Protein 3TOD (pdb70)

Organism: Bos taurus (NCBI:txid9913)

Foldseek 3Di:
DDAAEEEFADDLLVVQQCLLCVVLVNSYHYDYDNALVVRLVCQLVVVHFKFWFALLSLLVSLVSAKFFFWFFAFDDPDDDPDDSQADAHDFFFKFKKFFVVVPPDALVPQFQFEEAFQADRHDQRHLLSLLVVCVVVVHLPSQRGYNAYQHAPDDCVGRNQPLWQFAPVSPPRRHQDVRTCLHHQLSSVLCRLVVSGGIYTHTLVNLVCQEPCNACDPSRRHHHQQRMWTHAPVGDIHRSVCSVRRGRDGFQGTGMIGHPVCSVVVNVSQVVSCCCADQPHVCPPPRHHPLDDSQSQRSHHVSGRGTYGDPPSDRSCVRGDVVSSVSNVSSVVSD/DDDDPD

Structure (mmCIF, N/CA/C/O backbone):
data_3TOD
#
_entry.id   3TOD
#
_cell.length_a   62.415
_cell.length_b   49.977
_cell.length_c   65.289
_cell.angle_alpha   90.00
_cell.angle_beta   107.14
_cell.angle_gamma   90.00
#
_symmetry.space_group_name_H-M   'P 1 21 1'
#
loop_
_entity.id
_entity.type
_entity.pdbx_description
1 polymer Lactotransferrin
2 polymer 'peptide, LEACAF from Lactotransferrin'
3 branched 2-acetamido-2-deoxy-beta-D-glucopyranose-(1-4)-2-acetamido-2-deoxy-beta-D-glucopyranose
4 non-polymer 'FE (III) ION'
5 non-polymer 'ZINC ION'
6 non-polymer 'CARBONATE ION'
7 non-polymer 'SULFATE ION'
8 non-polymer GLYCEROL
9 non-polymer ETHANOL
10 non-polymer '1-butyl-1H-pyrazole-5-carboxylic acid'
11 water water
#
loop_
_atom_site.group_PDB
_atom_site.id
_atom_site.type_symbol
_atom_site.label_atom_id
_atom_site.label_alt_id
_atom_site.label_comp_id
_atom_site.label_asym_id
_atom_site.label_entity_id
_atom_site.label_seq_id
_atom_site.pdbx_PDB_ins_code
_atom_site.Cartn_x
_atom_site.Cartn_y
_atom_site.Cartn_z
_atom_site.occupancy
_atom_site.B_iso_or_equiv
_atom_site.auth_seq_id
_atom_site.auth_comp_id
_atom_site.auth_asym_id
_atom_site.auth_atom_id
_atom_site.pdbx_PDB_model_num
ATOM 1 N N . TYR A 1 1 ? 43.466 13.877 28.690 1.00 32.62 342 TYR A N 1
ATOM 2 C CA . TYR A 1 1 ? 42.035 13.777 28.311 1.00 30.61 342 TYR A CA 1
ATOM 3 C C . TYR A 1 1 ? 41.594 12.404 28.694 1.00 28.17 342 TYR A C 1
ATOM 4 O O . TYR A 1 1 ? 42.399 11.603 28.979 1.00 28.79 342 TYR A O 1
ATOM 13 N N . THR A 1 2 ? 40.298 12.141 28.666 1.00 24.42 343 THR A N 1
ATOM 14 C CA . THR A 1 2 ? 39.825 10.829 29.038 1.00 22.55 343 THR A CA 1
ATOM 15 C C . THR A 1 2 ? 39.345 9.971 27.805 1.00 20.33 343 THR A C 1
ATOM 16 O O . THR A 1 2 ? 38.877 10.435 26.771 1.00 22.79 343 THR A O 1
ATOM 20 N N . ARG A 1 3 ? 39.452 8.696 28.061 1.00 19.11 344 ARG A N 1
ATOM 21 C CA . ARG A 1 3 ? 38.955 7.710 27.110 1.00 17.16 344 ARG A CA 1
ATOM 22 C C . ARG A 1 3 ? 37.413 7.758 27.113 1.00 16.53 344 ARG A C 1
ATOM 23 O O . ARG A 1 3 ? 36.765 7.983 28.191 1.00 16.93 344 ARG A O 1
ATOM 31 N N . VAL A 1 4 ? 36.757 7.419 25.983 1.00 15.43 345 VAL A N 1
ATOM 32 C CA . VAL A 1 4 ? 35.264 7.222 25.919 1.00 15.06 345 VAL A CA 1
ATOM 33 C C . VAL A 1 4 ? 34.937 5.761 25.900 1.00 14.09 345 VAL A C 1
ATOM 34 O O . VAL A 1 4 ? 35.503 4.973 25.143 1.00 14.84 345 VAL A O 1
ATOM 38 N N . VAL A 1 5 ? 34.081 5.341 26.850 1.00 13.05 346 VAL A N 1
ATOM 39 C CA . VAL A 1 5 ? 33.733 3.937 27.037 1.00 11.70 346 VAL A CA 1
ATOM 40 C C . VAL A 1 5 ? 32.382 3.714 26.338 1.00 12.76 346 VAL A C 1
ATOM 41 O O . VAL A 1 5 ? 31.322 4.147 26.742 1.00 13.43 346 VAL A O 1
ATOM 45 N N . TRP A 1 6 ? 32.428 3.051 25.190 1.00 10.82 347 TRP A N 1
ATOM 46 C CA . TRP A 1 6 ? 31.209 2.684 24.462 1.00 10.40 347 TRP A CA 1
ATOM 47 C C . TRP A 1 6 ? 30.538 1.430 25.033 1.00 10.78 347 TRP A C 1
ATOM 48 O O . TRP A 1 6 ? 31.184 0.623 25.555 1.00 14.47 347 TRP A O 1
ATOM 59 N N . CYS A 1 7 ? 29.231 1.311 24.854 1.00 9.55 348 CYS A N 1
ATOM 60 C CA . CYS A 1 7 ? 28.546 0.110 25.252 1.00 10.06 348 CYS A CA 1
ATOM 61 C C . CYS A 1 7 ? 27.987 -0.638 24.077 1.00 10.72 348 CYS A C 1
ATOM 62 O O . CYS A 1 7 ? 27.211 -0.140 23.375 1.00 11.10 348 CYS A O 1
ATOM 65 N N . ALA A 1 8 ? 28.476 -1.860 23.970 1.00 11.18 349 ALA A N 1
ATOM 66 C CA . ALA A 1 8 ? 28.113 -2.809 22.932 1.00 10.60 349 ALA A CA 1
ATOM 67 C C . ALA A 1 8 ? 27.022 -3.773 23.437 1.00 11.26 349 ALA A C 1
ATOM 68 O O . ALA A 1 8 ? 27.125 -4.284 24.515 1.00 12.88 349 ALA A O 1
ATOM 70 N N . VAL A 1 9 ? 26.009 -3.985 22.610 1.00 10.23 350 VAL A N 1
ATOM 71 C CA . VAL A 1 9 ? 24.914 -4.867 22.961 1.00 11.88 350 VAL A CA 1
ATOM 72 C C . VAL A 1 9 ? 25.160 -6.210 22.306 1.00 11.42 350 VAL A C 1
ATOM 73 O O . VAL A 1 9 ? 25.046 -6.327 21.133 1.00 12.24 350 VAL A O 1
ATOM 77 N N . GLY A 1 10 ? 25.515 -7.195 23.075 1.00 11.66 351 GLY A N 1
ATOM 78 C CA . GLY A 1 10 ? 25.827 -8.513 22.552 1.00 12.90 351 GLY A CA 1
ATOM 79 C C . GLY A 1 10 ? 27.222 -8.677 21.943 1.00 13.32 351 GLY A C 1
ATOM 80 O O . GLY A 1 10 ? 27.914 -7.733 21.717 1.00 13.41 351 GLY A O 1
ATOM 81 N N . PRO A 1 11 ? 27.593 -9.930 21.666 1.00 14.45 352 PRO A N 1
ATOM 82 C CA . PRO A 1 11 ? 28.968 -10.263 21.306 1.00 13.60 352 PRO A CA 1
ATOM 83 C C . PRO A 1 11 ? 29.439 -9.842 19.934 1.00 13.86 352 PRO A C 1
ATOM 84 O O . PRO A 1 11 ? 30.603 -9.671 19.790 1.00 16.32 352 PRO A O 1
ATOM 88 N N . GLU A 1 12 ? 28.511 -9.694 18.988 1.00 13.58 353 GLU A N 1
ATOM 89 C CA . GLU A 1 12 ? 28.875 -9.199 17.641 1.00 15.09 353 GLU A CA 1
ATOM 90 C C . GLU A 1 12 ? 29.217 -7.708 17.720 1.00 13.57 353 GLU A C 1
ATOM 91 O O . GLU A 1 12 ? 30.245 -7.287 17.201 1.00 15.43 353 GLU A O 1
ATOM 97 N N . GLU A 1 13 ? 28.363 -6.958 18.437 1.00 12.16 354 GLU A N 1
ATOM 98 C CA . GLU A 1 13 ? 28.722 -5.554 18.644 1.00 10.84 354 GLU A CA 1
ATOM 99 C C . GLU A 1 13 ? 30.023 -5.441 19.473 1.00 13.85 354 GLU A C 1
ATOM 100 O O . GLU A 1 13 ? 30.789 -4.532 19.232 1.00 12.97 354 GLU A O 1
ATOM 106 N N . GLN A 1 14 ? 30.207 -6.333 20.481 1.00 14.08 355 GLN A N 1
ATOM 107 C CA . GLN A 1 14 ? 31.467 -6.267 21.193 1.00 13.29 355 GLN A CA 1
ATOM 108 C C . GLN A 1 14 ? 32.720 -6.436 20.291 1.00 12.86 355 GLN A C 1
ATOM 109 O O . GLN A 1 14 ? 33.701 -5.698 20.462 1.00 14.29 355 GLN A O 1
ATOM 115 N N . LYS A 1 15 ? 32.640 -7.426 19.390 1.00 14.05 356 LYS A N 1
ATOM 116 C CA . LYS A 1 15 ? 33.784 -7.615 18.508 1.00 16.68 356 LYS A CA 1
ATOM 117 C C . LYS A 1 15 ? 34.075 -6.384 17.656 1.00 14.05 356 LYS A C 1
ATOM 118 O O . LYS A 1 15 ? 35.275 -5.955 17.527 1.00 15.00 356 LYS A O 1
ATOM 124 N N . LYS A 1 16 ? 32.988 -5.786 17.116 1.00 13.56 357 LYS A N 1
ATOM 125 C CA . LYS A 1 16 ? 33.213 -4.563 16.324 1.00 14.08 357 LYS A CA 1
ATOM 126 C C . LYS A 1 16 ? 33.796 -3.403 17.179 1.00 13.88 357 LYS A C 1
ATOM 127 O O . LYS A 1 16 ? 34.682 -2.662 16.736 1.00 12.43 357 LYS A O 1
ATOM 133 N N . CYS A 1 17 ? 33.302 -3.266 18.387 1.00 12.55 358 CYS A N 1
ATOM 134 C CA . CYS A 1 17 ? 33.795 -2.236 19.245 1.00 13.58 358 CYS A CA 1
ATOM 135 C C . CYS A 1 17 ? 35.291 -2.408 19.554 1.00 13.55 358 CYS A C 1
ATOM 136 O O . CYS A 1 17 ? 35.999 -1.503 19.603 1.00 14.75 358 CYS A O 1
ATOM 139 N N . GLN A 1 18 ? 35.671 -3.648 19.805 1.00 14.01 359 GLN A N 1
ATOM 140 C CA . GLN A 1 18 ? 37.034 -3.978 20.092 1.00 15.34 359 GLN A CA 1
ATOM 141 C C . GLN A 1 18 ? 37.946 -3.620 18.915 1.00 14.98 359 GLN A C 1
ATOM 142 O O . GLN A 1 18 ? 39.014 -3.132 19.124 1.00 16.52 359 GLN A O 1
ATOM 148 N N . GLN A 1 19 ? 37.474 -3.842 17.693 1.00 14.72 360 GLN A N 1
ATOM 149 C CA . GLN A 1 19 ? 38.260 -3.374 16.507 1.00 17.70 360 GLN A CA 1
ATOM 150 C C . GLN A 1 19 ? 38.363 -1.835 16.508 1.00 18.77 360 GLN A C 1
ATOM 151 O O . GLN A 1 19 ? 39.403 -1.290 16.244 1.00 17.64 360 GLN A O 1
ATOM 157 N N . TRP A 1 20 ? 37.221 -1.137 16.724 1.00 14.44 361 TRP A N 1
ATOM 158 C CA . TRP A 1 20 ? 37.266 0.276 16.809 1.00 12.59 361 TRP A CA 1
ATOM 159 C C . TRP A 1 20 ? 38.254 0.727 17.856 1.00 15.56 361 TRP A C 1
ATOM 160 O O . TRP A 1 20 ? 38.998 1.689 17.641 1.00 16.72 361 TRP A O 1
ATOM 171 N N . SER A 1 21 ? 38.193 0.122 19.041 1.00 15.43 362 SER A N 1
ATOM 172 C CA . SER A 1 21 ? 39.061 0.526 20.147 1.00 16.93 362 SER A CA 1
ATOM 173 C C . SER A 1 21 ? 40.554 0.458 19.753 1.00 17.52 362 SER A C 1
ATOM 174 O O . SER A 1 21 ? 41.314 1.372 20.015 1.00 19.07 362 SER A O 1
ATOM 177 N N . GLN A 1 22 ? 40.922 -0.637 19.123 1.00 18.39 363 GLN A N 1
ATOM 178 C CA . GLN A 1 22 ? 42.318 -0.828 18.678 1.00 19.52 363 GLN A CA 1
ATOM 179 C C . GLN A 1 22 ? 42.680 0.228 17.653 1.00 19.47 363 GLN A C 1
ATOM 180 O O . GLN A 1 22 ? 43.772 0.860 17.751 1.00 22.12 363 GLN A O 1
ATOM 186 N N . GLN A 1 23 ? 41.784 0.477 16.708 1.00 17.70 364 GLN A N 1
ATOM 187 C CA . GLN A 1 23 ? 42.127 1.452 15.691 1.00 20.33 364 GLN A CA 1
ATOM 188 C C . GLN A 1 23 ? 42.211 2.866 16.194 1.00 20.59 364 GLN A C 1
ATOM 189 O O . GLN A 1 23 ? 42.968 3.723 15.659 1.00 20.29 364 GLN A O 1
ATOM 195 N N . SER A 1 24 ? 41.465 3.145 17.276 1.00 17.63 365 SER A N 1
ATOM 196 C CA . SER A 1 24 ? 41.368 4.469 17.858 1.00 18.05 365 SER A CA 1
ATOM 197 C C . SER A 1 24 ? 42.517 4.765 18.867 1.00 17.15 365 SER A C 1
ATOM 198 O O . SER A 1 24 ? 42.522 5.879 19.419 1.00 19.45 365 SER A O 1
ATOM 201 N N . GLY A 1 25 ? 43.393 3.789 19.078 1.00 20.64 366 GLY A N 1
ATOM 202 C CA . GLY A 1 25 ? 44.576 3.928 19.984 1.00 21.51 366 GLY A CA 1
ATOM 203 C C . GLY A 1 25 ? 44.067 4.061 21.399 1.00 23.73 366 GLY A C 1
ATOM 204 O O . GLY A 1 25 ? 44.600 4.828 22.196 1.00 24.88 366 GLY A O 1
ATOM 205 N N . GLN A 1 26 ? 42.965 3.350 21.637 1.00 21.48 367 GLN A N 1
ATOM 206 C CA . GLN A 1 26 ? 42.269 3.303 22.964 1.00 22.22 367 GLN A CA 1
ATOM 207 C C . GLN A 1 26 ? 41.655 4.606 23.305 1.00 21.41 367 GLN A C 1
ATOM 208 O O . GLN A 1 26 ? 41.231 4.759 24.509 1.00 20.36 367 GLN A O 1
ATOM 214 N N . ASN A 1 27 ? 41.442 5.504 22.366 1.00 18.17 368 ASN A N 1
ATOM 215 C CA . ASN A 1 27 ? 40.627 6.667 22.638 1.00 18.34 368 ASN A CA 1
ATOM 216 C C . ASN A 1 27 ? 39.192 6.250 22.929 1.00 16.64 368 ASN A C 1
ATOM 217 O O . ASN A 1 27 ? 38.456 6.991 23.610 1.00 17.57 368 ASN A O 1
ATOM 222 N N . VAL A 1 28 ? 38.761 5.143 22.312 1.00 16.78 369 VAL A N 1
ATOM 223 C CA . VAL A 1 28 ? 37.443 4.555 22.661 1.00 16.04 369 VAL A CA 1
ATOM 224 C C . VAL A 1 28 ? 37.778 3.164 23.183 1.00 14.89 369 VAL A C 1
ATOM 225 O O . VAL A 1 28 ? 38.691 2.466 22.707 1.00 15.68 369 VAL A O 1
ATOM 229 N N . THR A 1 29 ? 37.115 2.800 24.273 1.00 13.32 370 THR A N 1
ATOM 230 C CA . THR A 1 29 ? 37.170 1.466 24.815 1.00 15.14 370 THR A CA 1
ATOM 231 C C . THR A 1 29 ? 35.722 0.920 24.991 1.00 13.54 370 THR A C 1
ATOM 232 O O . THR A 1 29 ? 34.782 1.584 24.617 1.00 13.58 370 THR A O 1
ATOM 236 N N . CYS A 1 30 ? 35.591 -0.352 25.353 1.00 15.35 371 CYS A N 1
ATOM 237 C CA . CYS A 1 30 ? 34.332 -1.073 25.224 1.00 16.12 371 CYS A CA 1
ATOM 238 C C . CYS A 1 30 ? 33.818 -1.690 26.530 1.00 16.70 371 CYS A C 1
ATOM 239 O O . CYS A 1 30 ? 34.577 -2.294 27.233 1.00 21.63 371 CYS A O 1
ATOM 242 N N . ALA A 1 31 ? 32.562 -1.471 26.824 1.00 11.80 372 ALA A N 1
ATOM 243 C CA . ALA A 1 31 ? 31.822 -2.258 27.795 1.00 11.72 372 ALA A CA 1
ATOM 244 C C . ALA A 1 31 ? 30.794 -3.049 27.005 1.00 11.00 372 ALA A C 1
ATOM 245 O O . ALA A 1 31 ? 30.455 -2.630 25.974 1.00 11.21 372 ALA A O 1
ATOM 247 N N . THR A 1 32 ? 30.311 -4.162 27.528 1.00 14.04 373 THR A N 1
ATOM 248 C CA . THR A 1 32 ? 29.335 -4.913 26.792 0.50 7.53 373 THR A CA 1
ATOM 249 C C . THR A 1 32 ? 28.256 -5.420 27.690 1.00 11.96 373 THR A C 1
ATOM 250 O O . THR A 1 32 ? 28.607 -5.742 28.894 1.00 14.72 373 THR A O 1
ATOM 254 N N . ALA A 1 33 ? 27.032 -5.485 27.252 1.00 11.09 374 ALA A N 1
ATOM 255 C CA . ALA A 1 33 ? 25.911 -6.006 28.084 1.00 11.23 374 ALA A CA 1
ATOM 256 C C . ALA A 1 33 ? 25.027 -6.854 27.099 1.00 13.67 374 ALA A C 1
ATOM 257 O O . ALA A 1 33 ? 25.167 -6.737 25.851 1.00 13.84 374 ALA A O 1
ATOM 259 N N . SER A 1 34 ? 24.073 -7.584 27.628 1.00 12.04 375 SER A N 1
ATOM 260 C CA . SER A 1 34 ? 23.343 -8.503 26.759 1.00 12.33 375 SER A CA 1
ATOM 261 C C . SER A 1 34 ? 22.196 -7.806 26.078 1.00 13.31 375 SER A C 1
ATOM 262 O O . SER A 1 34 ? 21.595 -8.344 25.101 1.00 14.87 375 SER A O 1
ATOM 265 N N . THR A 1 35 ? 21.697 -6.698 26.635 1.00 9.93 376 THR A N 1
ATOM 266 C CA . THR A 1 35 ? 20.567 -6.014 26.041 1.00 10.98 376 THR A CA 1
ATOM 267 C C . THR A 1 35 ? 20.789 -4.498 26.090 1.00 11.29 376 THR A C 1
ATOM 268 O O . THR A 1 35 ? 21.635 -4.005 26.815 1.00 10.64 376 THR A O 1
ATOM 272 N N . THR A 1 36 ? 19.993 -3.794 25.297 1.00 9.66 377 THR A N 1
ATOM 273 C CA . THR A 1 36 ? 20.059 -2.323 25.293 1.00 9.97 377 THR A CA 1
ATOM 274 C C . THR A 1 36 ? 19.758 -1.705 26.674 1.00 10.96 377 THR A C 1
ATOM 275 O O . THR A 1 36 ? 20.466 -0.877 27.145 1.00 11.37 377 THR A O 1
ATOM 279 N N . ASP A 1 37 ? 18.731 -2.219 27.310 1.00 9.68 378 ASP A N 1
ATOM 280 C CA . ASP A 1 37 ? 18.385 -1.720 28.616 1.00 9.06 378 ASP A CA 1
ATOM 281 C C . ASP A 1 37 ? 19.529 -1.930 29.590 1.00 10.00 378 ASP A C 1
ATOM 282 O O . ASP A 1 37 ? 19.780 -1.090 30.354 1.00 11.00 378 ASP A O 1
ATOM 287 N N . ASP A 1 38 ? 20.209 -3.065 29.527 1.00 9.62 379 ASP A N 1
ATOM 288 C CA . ASP A 1 38 ? 21.369 -3.254 30.388 1.00 10.57 379 ASP A CA 1
ATOM 289 C C . ASP A 1 38 ? 22.481 -2.271 30.065 1.00 9.89 379 ASP A C 1
ATOM 290 O O . ASP A 1 38 ? 23.225 -1.838 30.950 1.00 10.20 379 ASP A O 1
ATOM 295 N N . CYS A 1 39 ? 22.759 -1.949 28.795 1.00 10.11 380 CYS A N 1
ATOM 296 C CA . CYS A 1 39 ? 23.729 -0.936 28.487 1.00 11.51 380 CYS A CA 1
ATOM 297 C C . CYS A 1 39 ? 23.304 0.477 29.017 1.00 8.99 380 CYS A C 1
ATOM 298 O O . CYS A 1 39 ? 24.185 1.191 29.521 1.00 9.97 380 CYS A O 1
ATOM 301 N N . ILE A 1 40 ? 22.018 0.744 28.918 1.00 8.98 381 ILE A N 1
ATOM 302 C CA . ILE A 1 40 ? 21.493 2.016 29.507 1.00 9.79 381 ILE A CA 1
ATOM 303 C C . ILE A 1 40 ? 21.846 2.053 31.030 1.00 11.07 381 ILE A C 1
ATOM 304 O O . ILE A 1 40 ? 22.340 3.068 31.529 1.00 11.14 381 ILE A O 1
ATOM 309 N N . VAL A 1 41 ? 21.657 0.920 31.698 1.00 11.02 382 VAL A N 1
ATOM 310 C CA . VAL A 1 41 ? 21.981 0.859 33.150 1.00 10.38 382 VAL A CA 1
ATOM 311 C C . VAL A 1 41 ? 23.462 1.018 33.321 1.00 10.16 382 VAL A C 1
ATOM 312 O O . VAL A 1 41 ? 23.903 1.718 34.248 1.00 9.96 382 VAL A O 1
ATOM 316 N N . LEU A 1 42 ? 24.343 0.448 32.501 1.00 9.76 383 LEU A N 1
ATOM 317 C CA . LEU A 1 42 ? 25.801 0.682 32.671 1.00 8.97 383 LEU A CA 1
ATOM 318 C C . LEU A 1 42 ? 26.172 2.168 32.569 1.00 10.16 383 LEU A C 1
ATOM 319 O O . LEU A 1 42 ? 26.916 2.672 33.330 1.00 12.06 383 LEU A O 1
ATOM 324 N N . VAL A 1 43 ? 25.561 2.834 31.618 1.00 10.66 384 VAL A N 1
ATOM 325 C CA . VAL A 1 43 ? 25.765 4.278 31.466 1.00 12.56 384 VAL A CA 1
ATOM 326 C C . VAL A 1 43 ? 25.251 5.035 32.701 1.00 11.13 384 VAL A C 1
ATOM 327 O O . VAL A 1 43 ? 25.923 5.849 33.212 1.00 12.04 384 VAL A O 1
ATOM 331 N N . LEU A 1 44 ? 24.067 4.683 33.176 1.00 10.02 385 LEU A N 1
ATOM 332 C CA . LEU A 1 44 ? 23.512 5.378 34.382 1.00 10.80 385 LEU A CA 1
ATOM 333 C C . LEU A 1 44 ? 24.458 5.099 35.540 1.00 11.88 385 LEU A C 1
ATOM 334 O O . LEU A 1 44 ? 24.674 6.050 36.335 1.00 13.51 385 LEU A O 1
ATOM 339 N N . LYS A 1 45 ? 25.120 3.970 35.654 1.00 11.19 386 LYS A N 1
ATOM 340 C CA . LYS A 1 45 ? 26.038 3.733 36.740 1.00 12.50 386 LYS A CA 1
ATOM 341 C C . LYS A 1 45 ? 27.395 4.383 36.566 1.00 12.52 386 LYS A C 1
ATOM 342 O O . LYS A 1 45 ? 28.231 4.377 37.444 1.00 14.80 386 LYS A O 1
ATOM 348 N N . GLY A 1 46 ? 27.682 4.909 35.405 1.00 10.75 387 GLY A N 1
ATOM 349 C CA . GLY A 1 46 ? 28.997 5.419 35.083 1.00 12.80 387 GLY A CA 1
ATOM 350 C C . GLY A 1 46 ? 30.043 4.417 34.649 1.00 12.82 387 GLY A C 1
ATOM 351 O O . GLY A 1 46 ? 31.156 4.714 34.628 1.00 14.29 387 GLY A O 1
ATOM 352 N N . GLU A 1 47 ? 29.585 3.225 34.305 1.00 11.60 388 GLU A N 1
ATOM 353 C CA . GLU A 1 47 ? 30.430 2.131 33.906 1.00 12.27 388 GLU A CA 1
ATOM 354 C C . GLU A 1 47 ? 30.584 2.048 32.388 1.00 13.39 388 GLU A C 1
ATOM 355 O O . GLU A 1 47 ? 31.357 1.309 31.922 1.00 14.68 388 GLU A O 1
ATOM 361 N N . ALA A 1 48 ? 29.805 2.847 31.678 1.00 12.46 389 ALA A N 1
ATOM 362 C CA . ALA A 1 48 ? 30.068 3.173 30.302 1.00 12.61 389 ALA A CA 1
ATOM 363 C C . ALA A 1 48 ? 29.664 4.638 30.071 1.00 11.18 389 ALA A C 1
ATOM 364 O O . ALA A 1 48 ? 29.031 5.217 30.851 1.00 12.15 389 ALA A O 1
ATOM 366 N N . ASP A 1 49 ? 30.084 5.186 28.954 1.00 10.57 390 ASP A N 1
ATOM 367 C CA . ASP A 1 49 ? 29.766 6.573 28.613 1.00 10.91 390 ASP A CA 1
ATOM 368 C C . ASP A 1 49 ? 28.575 6.754 27.679 1.00 10.09 390 ASP A C 1
ATOM 369 O O . ASP A 1 49 ? 27.831 7.643 27.803 1.00 12.30 390 ASP A O 1
ATOM 374 N N . ALA A 1 50 ? 28.468 5.888 26.699 1.00 10.30 391 ALA A N 1
ATOM 375 C CA . ALA A 1 50 ? 27.520 6.222 25.605 1.00 10.65 391 ALA A CA 1
ATOM 376 C C . ALA A 1 50 ? 27.209 4.949 24.734 1.00 7.95 391 ALA A C 1
ATOM 377 O O . ALA A 1 50 ? 28.030 4.006 24.681 1.00 10.74 391 ALA A O 1
ATOM 379 N N . LEU A 1 51 ? 26.047 5.078 24.073 1.00 8.76 392 LEU A N 1
ATOM 380 C CA . LEU A 1 51 ? 25.770 4.147 22.929 1.00 8.36 392 LEU A CA 1
ATOM 381 C C . LEU A 1 51 ? 24.751 4.846 22.041 1.00 10.06 392 LEU A C 1
ATOM 382 O O . LEU A 1 51 ? 24.067 5.797 22.433 1.00 10.52 392 LEU A O 1
ATOM 387 N N . ASN A 1 52 ? 24.564 4.329 20.842 1.00 9.91 393 ASN A N 1
ATOM 388 C CA . ASN A 1 52 ? 23.597 4.796 19.893 1.00 10.64 393 ASN A CA 1
ATOM 389 C C . ASN A 1 52 ? 22.262 3.992 20.069 1.00 11.00 393 ASN A C 1
ATOM 390 O O . ASN A 1 52 ? 22.300 2.801 20.316 1.00 15.41 393 ASN A O 1
ATOM 395 N N . LEU A 1 53 ? 21.139 4.696 20.022 1.00 10.13 394 LEU A N 1
ATOM 396 C CA . LEU A 1 53 ? 19.860 4.137 20.421 1.00 11.93 394 LEU A CA 1
ATOM 397 C C . LEU A 1 53 ? 18.703 4.448 19.464 1.00 10.16 394 LEU A C 1
ATOM 398 O O . LEU A 1 53 ? 18.556 5.525 19.044 1.00 9.56 394 LEU A O 1
ATOM 403 N N . ASP A 1 54 ? 17.841 3.466 19.220 1.00 9.76 395 ASP A N 1
ATOM 404 C CA . ASP A 1 54 ? 16.577 3.735 18.545 1.00 8.41 395 ASP A CA 1
ATOM 405 C C . ASP A 1 54 ? 15.765 4.670 19.442 1.00 9.59 395 ASP A C 1
ATOM 406 O O . ASP A 1 54 ? 16.035 4.765 20.639 1.00 10.39 395 ASP A O 1
ATOM 411 N N . GLY A 1 55 ? 14.779 5.363 18.877 1.00 10.49 396 GLY A N 1
ATOM 412 C CA . GLY A 1 55 ? 13.981 6.363 19.686 1.00 11.15 396 GLY A CA 1
ATOM 413 C C . GLY A 1 55 ? 13.223 5.728 20.807 1.00 10.93 396 GLY A C 1
ATOM 414 O O . GLY A 1 55 ? 13.017 6.413 21.837 1.00 11.95 396 GLY A O 1
ATOM 415 N N . GLY A 1 56 ? 12.731 4.495 20.740 1.00 10.33 397 GLY A N 1
ATOM 416 C CA . GLY A 1 56 ? 11.999 3.921 21.866 1.00 8.92 397 GLY A CA 1
ATOM 417 C C . GLY A 1 56 ? 12.914 3.731 23.072 1.00 9.12 397 GLY A C 1
ATOM 418 O O . GLY A 1 56 ? 12.513 3.923 24.185 1.00 11.45 397 GLY A O 1
ATOM 419 N N . TYR A 1 57 ? 14.154 3.407 22.803 1.00 9.15 398 TYR A N 1
ATOM 420 C CA . TYR A 1 57 ? 15.161 3.231 23.826 1.00 8.92 398 TYR A CA 1
ATOM 421 C C . TYR A 1 57 ? 15.598 4.613 24.304 1.00 10.94 398 TYR A C 1
ATOM 422 O O . TYR A 1 57 ? 15.937 4.795 25.435 1.00 12.78 398 TYR A O 1
ATOM 431 N N . ILE A 1 58 ? 15.651 5.568 23.389 1.00 11.07 399 ILE A N 1
ATOM 432 C CA . ILE A 1 58 ? 15.940 6.986 23.883 1.00 11.60 399 ILE A CA 1
ATOM 433 C C . ILE A 1 58 ? 14.861 7.370 24.903 1.00 11.68 399 ILE A C 1
ATOM 434 O O . ILE A 1 58 ? 15.281 8.119 25.852 1.00 12.12 399 ILE A O 1
ATOM 439 N N . TYR A 1 59 ? 13.617 6.922 24.757 1.00 11.16 400 TYR A N 1
ATOM 440 C CA . TYR A 1 59 ? 12.571 7.232 25.722 1.00 11.20 400 TYR A CA 1
ATOM 441 C C . TYR A 1 59 ? 12.938 6.689 27.097 1.00 13.45 400 TYR A C 1
ATOM 442 O O . TYR A 1 59 ? 12.839 7.397 28.099 1.00 12.97 400 TYR A O 1
ATOM 451 N N . THR A 1 60 ? 13.363 5.430 27.140 1.00 12.25 401 THR A N 1
ATOM 452 C CA . THR A 1 60 ? 13.771 4.818 28.385 1.00 12.85 401 THR A CA 1
ATOM 453 C C . THR A 1 60 ? 14.906 5.536 28.974 1.00 11.95 401 THR A C 1
ATOM 454 O O . THR A 1 60 ? 15.025 5.850 30.172 1.00 14.27 401 THR A O 1
ATOM 458 N N . ALA A 1 61 ? 15.954 5.809 28.159 1.00 9.69 402 ALA A N 1
ATOM 459 C CA . ALA A 1 61 ? 17.211 6.370 28.617 1.00 10.48 402 ALA A CA 1
ATOM 460 C C . ALA A 1 61 ? 16.890 7.807 29.140 1.00 11.28 402 ALA A C 1
ATOM 461 O O . ALA A 1 61 ? 17.514 8.299 30.100 1.00 13.32 402 ALA A O 1
ATOM 463 N N . GLY A 1 62 ? 16.028 8.511 28.406 1.00 11.97 403 GLY A N 1
ATOM 464 C CA . GLY A 1 62 ? 15.767 9.954 28.739 1.00 12.76 403 GLY A CA 1
ATOM 465 C C . GLY A 1 62 ? 14.942 10.076 29.998 1.00 14.35 403 GLY A C 1
ATOM 466 O O . GLY A 1 62 ? 15.240 11.039 30.773 1.00 14.06 403 GLY A O 1
ATOM 467 N N . LYS A 1 63 ? 14.062 9.160 30.253 1.00 14.34 404 LYS A N 1
ATOM 468 C CA . LYS A 1 63 ? 13.269 9.130 31.568 1.00 13.27 404 LYS A CA 1
ATOM 469 C C . LYS A 1 63 ? 14.277 8.940 32.706 1.00 18.35 404 LYS A C 1
ATOM 470 O O . LYS A 1 63 ? 13.991 9.354 33.885 1.00 19.49 404 LYS A O 1
ATOM 476 N N . CYS A 1 64 ? 15.441 8.365 32.420 1.00 13.52 405 CYS A N 1
ATOM 477 C CA . CYS A 1 64 ? 16.450 8.092 33.413 1.00 15.00 405 CYS A CA 1
ATOM 478 C C . CYS A 1 64 ? 17.527 9.131 33.480 1.00 13.06 405 CYS A C 1
ATOM 479 O O . CYS A 1 64 ? 18.473 8.978 34.268 1.00 15.93 405 CYS A O 1
ATOM 482 N N . GLY A 1 65 ? 17.366 10.192 32.698 1.00 13.16 406 GLY A N 1
ATOM 483 C CA . GLY A 1 65 ? 18.254 11.334 32.787 1.00 14.66 406 GLY A CA 1
ATOM 484 C C . GLY A 1 65 ? 19.353 11.403 31.725 1.00 14.37 406 GLY A C 1
ATOM 485 O O . GLY A 1 65 ? 20.061 12.397 31.677 1.00 17.52 406 GLY A O 1
ATOM 486 N N . LEU A 1 66 ? 19.448 10.409 30.784 1.00 13.01 407 LEU A N 1
ATOM 487 C CA . LEU A 1 66 ? 20.486 10.557 29.729 1.00 12.45 407 LEU A CA 1
ATOM 488 C C . LEU A 1 66 ? 19.925 11.484 28.641 1.00 9.82 407 LEU A C 1
ATOM 489 O O . LEU A 1 66 ? 18.714 11.656 28.497 1.00 13.47 407 LEU A O 1
ATOM 494 N N . VAL A 1 67 ? 20.893 12.044 27.934 1.00 11.44 408 VAL A N 1
ATOM 495 C CA . VAL A 1 67 ? 20.662 13.077 26.957 1.00 11.85 408 VAL A CA 1
ATOM 496 C C . VAL A 1 67 ? 21.186 12.744 25.569 1.00 11.01 408 VAL A C 1
ATOM 497 O O . VAL A 1 67 ? 22.119 12.090 25.418 1.00 11.74 408 VAL A O 1
ATOM 501 N N . PRO A 1 68 ? 20.501 13.258 24.571 1.00 11.62 409 PRO A N 1
ATOM 502 C CA . PRO A 1 68 ? 20.945 13.021 23.188 1.00 12.95 409 PRO A CA 1
ATOM 503 C C . PRO A 1 68 ? 22.158 13.857 22.871 1.00 11.52 409 PRO A C 1
ATOM 504 O O . PRO A 1 68 ? 22.250 14.967 23.342 1.00 13.70 409 PRO A O 1
ATOM 508 N N . VAL A 1 69 ? 23.076 13.295 22.099 1.00 11.49 410 VAL A N 1
ATOM 509 C CA . VAL A 1 69 ? 24.370 13.924 21.831 1.00 13.26 410 VAL A CA 1
ATOM 510 C C . VAL A 1 69 ? 24.585 14.228 20.375 1.00 13.84 410 VAL A C 1
ATOM 511 O O . VAL A 1 69 ? 24.935 15.373 19.992 1.00 14.46 410 VAL A O 1
ATOM 515 N N . LEU A 1 70 ? 24.383 13.209 19.509 1.00 12.97 411 LEU A N 1
ATOM 516 C CA . LEU A 1 70 ? 24.514 13.360 18.019 1.00 10.87 411 LEU A CA 1
ATOM 517 C C . LEU A 1 70 ? 23.546 12.363 17.452 1.00 13.21 411 LEU A C 1
ATOM 518 O O . LEU A 1 70 ? 23.277 11.311 18.056 1.00 13.30 411 LEU A O 1
ATOM 523 N N . ALA A 1 71 ? 23.036 12.624 16.249 1.00 12.36 412 ALA A N 1
ATOM 524 C CA . ALA A 1 71 ? 22.044 11.726 15.645 1.00 12.39 412 ALA A CA 1
ATOM 525 C C . ALA A 1 71 ? 22.585 11.093 14.366 1.00 13.79 412 ALA A C 1
ATOM 526 O O . ALA A 1 71 ? 23.329 11.760 13.604 1.00 13.03 412 ALA A O 1
ATOM 528 N N . GLU A 1 72 ? 22.159 9.881 14.067 1.00 12.53 413 GLU A N 1
ATOM 529 C CA . GLU A 1 72 ? 22.465 9.353 12.719 1.00 12.44 413 GLU A CA 1
ATOM 530 C C . GLU A 1 72 ? 21.818 10.218 11.623 1.00 12.50 413 GLU A C 1
ATOM 531 O O . GLU A 1 72 ? 20.679 10.572 11.701 1.00 14.01 413 GLU A O 1
ATOM 537 N N . ASN A 1 73 ? 22.605 10.421 10.547 1.00 13.36 414 ASN A N 1
ATOM 538 C CA . ASN A 1 73 ? 22.113 11.126 9.349 1.00 15.85 414 ASN A CA 1
ATOM 539 C C . ASN A 1 73 ? 22.364 10.173 8.210 1.00 15.95 414 ASN A C 1
ATOM 540 O O . ASN A 1 73 ? 23.487 9.867 7.990 1.00 17.08 414 ASN A O 1
ATOM 545 N N . ARG A 1 74 ? 21.302 9.760 7.551 1.00 18.20 415 ARG A N 1
ATOM 546 C CA . ARG A 1 74 ? 21.537 8.907 6.368 1.00 20.84 415 ARG A CA 1
ATOM 547 C C . ARG A 1 74 ? 21.647 9.872 5.148 1.00 22.62 415 ARG A C 1
ATOM 548 O O . ARG A 1 74 ? 21.327 11.022 5.244 1.00 24.78 415 ARG A O 1
ATOM 556 N N . LYS A 1 75 ? 21.873 9.374 4.023 1.00 26.33 416 LYS A N 1
ATOM 557 C CA . LYS A 1 75 ? 21.841 10.185 2.796 1.00 29.01 416 LYS A CA 1
ATOM 558 C C . LYS A 1 75 ? 20.476 10.869 2.600 1.00 30.69 416 LYS A C 1
ATOM 559 O O . LYS A 1 75 ? 19.409 10.265 2.819 1.00 28.11 416 LYS A O 1
ATOM 565 N N . SER A 1 76 ? 20.589 12.191 2.238 1.00 33.28 417 SER A N 1
ATOM 566 C CA . SER A 1 76 ? 19.340 12.944 2.019 1.00 39.20 417 SER A CA 1
ATOM 567 C C . SER A 1 76 ? 18.782 12.667 0.626 1.00 41.64 417 SER A C 1
ATOM 568 O O . SER A 1 76 ? 19.550 12.503 -0.352 1.00 42.02 417 SER A O 1
ATOM 571 N N . SER A 1 77 ? 17.529 12.780 0.540 1.00 45.04 418 SER A N 1
ATOM 572 C CA . SER A 1 77 ? 16.761 12.510 -0.667 1.00 47.70 418 SER A CA 1
ATOM 573 C C . SER A 1 77 ? 16.923 13.657 -1.685 1.00 49.32 418 SER A C 1
ATOM 574 O O . SER A 1 77 ? 16.846 13.441 -2.898 1.00 49.97 418 SER A O 1
ATOM 577 N N . LYS A 1 78 ? 17.194 14.821 -1.143 1.00 51.18 419 LYS A N 1
ATOM 578 C CA . LYS A 1 78 ? 17.351 16.010 -1.903 1.00 53.21 419 LYS A CA 1
ATOM 579 C C . LYS A 1 78 ? 18.762 16.506 -1.717 1.00 54.07 419 LYS A C 1
ATOM 580 O O . LYS A 1 78 ? 19.312 16.373 -0.637 1.00 53.94 419 LYS A O 1
ATOM 586 N N . HIS A 1 79 ? 19.326 17.086 -2.791 1.00 54.34 420 HIS A N 1
ATOM 587 C CA . HIS A 1 79 ? 20.555 17.869 -2.714 1.00 54.54 420 HIS A CA 1
ATOM 588 C C . HIS A 1 79 ? 20.489 18.898 -1.582 1.00 52.82 420 HIS A C 1
ATOM 589 O O . HIS A 1 79 ? 19.467 19.573 -1.361 1.00 52.24 420 HIS A O 1
ATOM 596 N N . SER A 1 80 ? 21.594 18.934 -0.846 1.00 50.75 421 SER A N 1
ATOM 597 C CA . SER A 1 80 ? 21.843 19.871 0.220 1.00 48.80 421 SER A CA 1
ATOM 598 C C . SER A 1 80 ? 23.316 20.255 0.044 1.00 47.57 421 SER A C 1
ATOM 599 O O . SER A 1 80 ? 24.166 19.388 -0.243 1.00 47.39 421 SER A O 1
ATOM 602 N N . SER A 1 81 ? 23.614 21.547 0.206 1.00 45.61 422 SER A N 1
ATOM 603 C CA . SER A 1 81 ? 25.000 22.035 0.161 1.00 43.14 422 SER A CA 1
ATOM 604 C C . SER A 1 81 ? 25.705 21.97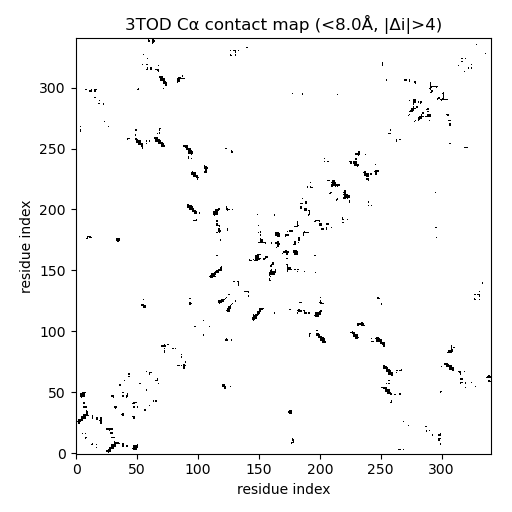6 1.534 1.00 41.69 422 SER A C 1
ATOM 605 O O . SER A 1 81 ? 26.929 22.170 1.635 1.00 42.30 422 SER A O 1
ATOM 608 N N . LEU A 1 82 ? 24.927 21.723 2.590 1.00 38.85 423 LEU A N 1
ATOM 609 C CA . LEU A 1 82 ? 25.460 21.550 3.937 1.00 35.27 423 LEU A CA 1
ATOM 610 C C . LEU A 1 82 ? 26.333 20.275 4.131 1.00 32.30 423 LEU A C 1
ATOM 611 O O . LEU A 1 82 ? 26.129 19.205 3.515 1.00 30.88 423 LEU A O 1
ATOM 616 N N . ASP A 1 83 ? 27.322 20.405 4.997 1.00 30.58 424 ASP A N 1
ATOM 617 C CA . ASP A 1 83 ? 28.089 19.238 5.387 1.00 27.39 424 ASP A CA 1
ATOM 618 C C . ASP A 1 83 ? 27.130 18.298 6.153 1.00 23.30 424 ASP A C 1
ATOM 619 O O . ASP A 1 83 ? 26.188 18.736 6.828 1.00 22.07 424 ASP A O 1
ATOM 624 N N . CYS A 1 84 ? 27.334 17.008 5.984 1.00 21.68 425 CYS A N 1
ATOM 625 C CA . CYS A 1 84 ? 26.554 16.036 6.703 1.00 20.46 425 CYS A CA 1
ATOM 626 C C . CYS A 1 84 ? 26.389 16.347 8.189 1.00 19.06 425 CYS A C 1
ATOM 627 O O . CYS A 1 84 ? 25.343 16.162 8.684 1.00 19.56 425 CYS A O 1
ATOM 630 N N . VAL A 1 85 ? 27.444 16.789 8.855 1.00 19.57 426 VAL A N 1
ATOM 631 C CA . VAL A 1 85 ? 27.370 16.991 10.300 1.00 19.12 426 VAL A CA 1
ATOM 632 C C . VAL A 1 85 ? 26.454 18.097 10.630 1.00 21.79 426 VAL A C 1
ATOM 633 O O . VAL A 1 85 ? 25.999 18.143 11.749 1.00 19.32 426 VAL A O 1
ATOM 637 N N . LEU A 1 86 ? 26.200 19.041 9.695 1.00 21.31 427 LEU A N 1
ATOM 638 C CA . LEU A 1 86 ? 25.253 20.149 9.891 1.00 25.49 427 LEU A CA 1
ATOM 639 C C . LEU A 1 86 ? 23.897 20.105 9.166 1.00 27.32 427 LEU A C 1
ATOM 640 O O . LEU A 1 86 ? 23.053 20.986 9.331 1.00 29.78 427 LEU A O 1
ATOM 645 N N . ARG A 1 87 ? 23.627 19.047 8.422 1.00 29.11 428 ARG A N 1
ATOM 646 C CA . ARG A 1 87 ? 22.351 18.875 7.745 1.00 30.53 428 ARG A CA 1
ATOM 647 C C . ARG A 1 87 ? 21.297 18.444 8.801 1.00 31.83 428 ARG A C 1
ATOM 648 O O . ARG A 1 87 ? 21.579 17.612 9.686 1.00 29.72 428 ARG A O 1
ATOM 656 N N . PRO A 1 88 ? 20.072 19.055 8.773 1.00 32.29 429 PRO A N 1
ATOM 657 C CA . PRO A 1 88 ? 19.029 18.599 9.721 1.00 31.89 429 PRO A CA 1
ATOM 658 C C . PRO A 1 88 ? 18.632 17.118 9.407 1.00 29.79 429 PRO A C 1
ATOM 659 O O . PRO A 1 88 ? 18.579 16.743 8.239 1.00 31.31 429 PRO A O 1
ATOM 663 N N . THR A 1 89 ? 18.371 16.311 10.443 1.00 30.23 430 THR A N 1
ATOM 664 C CA . THR A 1 89 ? 17.939 14.898 10.182 1.00 30.31 430 THR A CA 1
ATOM 665 C C . THR A 1 89 ? 16.518 14.856 9.544 1.00 30.94 430 THR A C 1
ATOM 666 O O . THR A 1 89 ? 15.753 15.819 9.657 1.00 30.97 430 THR A O 1
ATOM 670 N N . GLU A 1 90 ? 16.194 13.773 8.820 1.00 29.16 431 GLU A N 1
ATOM 671 C CA . GLU A 1 90 ? 14.884 13.662 8.133 1.00 29.07 431 GLU A CA 1
ATOM 672 C C . GLU A 1 90 ? 13.814 12.704 8.733 1.00 29.21 431 GLU A C 1
ATOM 673 O O . GLU A 1 90 ? 12.616 12.691 8.362 1.00 32.29 431 GLU A O 1
ATOM 679 N N . GLY A 1 91 ? 14.255 11.879 9.590 1.00 26.39 432 GLY A N 1
ATOM 680 C CA . GLY A 1 91 ? 13.375 10.863 10.172 1.00 20.49 432 GLY A CA 1
ATOM 681 C C . GLY A 1 91 ? 13.240 9.765 9.149 1.00 20.85 432 GLY A C 1
ATOM 682 O O . GLY A 1 91 ? 13.201 9.972 7.899 1.00 26.89 432 GLY A O 1
ATOM 683 N N . TYR A 1 92 ? 12.981 8.567 9.627 1.00 12.60 433 TYR A N 1
ATOM 684 C CA . TYR A 1 92 ? 12.725 7.415 8.772 1.00 12.18 433 TYR A CA 1
ATOM 685 C C . TYR A 1 92 ? 11.252 6.971 8.809 1.00 12.17 433 TYR A C 1
ATOM 686 O O . TYR A 1 92 ? 10.550 7.315 9.667 1.00 13.12 433 TYR A O 1
ATOM 695 N N . LEU A 1 93 ? 10.832 6.187 7.817 1.00 11.56 434 LEU A N 1
ATOM 696 C CA . LEU A 1 93 ? 9.437 5.844 7.680 1.00 12.41 434 LEU A CA 1
ATOM 697 C C . LEU A 1 93 ? 9.197 4.428 8.272 1.00 11.41 434 LEU A C 1
ATOM 698 O O . LEU A 1 93 ? 9.714 3.428 7.697 1.00 13.82 434 LEU A O 1
ATOM 703 N N . ALA A 1 94 ? 8.414 4.333 9.337 1.00 11.51 435 ALA A N 1
ATOM 704 C CA . ALA A 1 94 ? 8.023 3.023 9.855 1.00 11.88 435 ALA A CA 1
ATOM 705 C C . ALA A 1 94 ? 6.958 2.458 8.944 1.00 12.35 435 ALA A C 1
ATOM 706 O O . ALA A 1 94 ? 5.987 3.190 8.636 1.00 13.34 435 ALA A O 1
ATOM 708 N N . VAL A 1 95 ? 7.098 1.157 8.593 1.00 11.96 436 VAL A N 1
ATOM 709 C CA . VAL A 1 95 ? 6.166 0.581 7.673 1.00 12.83 436 VAL A CA 1
ATOM 710 C C . VAL A 1 95 ? 5.803 -0.818 8.106 1.00 11.79 436 VAL A C 1
ATOM 711 O O . VAL A 1 95 ? 6.550 -1.447 8.952 1.00 12.64 436 VAL A O 1
ATOM 715 N N . ALA A 1 96 ? 4.672 -1.281 7.601 1.00 11.19 437 ALA A N 1
ATOM 716 C CA . ALA A 1 96 ? 4.261 -2.698 7.744 1.00 11.72 437 ALA A CA 1
ATOM 717 C C . ALA A 1 96 ? 4.411 -3.450 6.396 1.00 12.21 437 ALA A C 1
ATOM 718 O O . ALA A 1 96 ? 3.799 -2.987 5.437 1.00 12.66 437 ALA A O 1
ATOM 720 N N . VAL A 1 97 ? 5.241 -4.461 6.329 1.00 12.03 438 VAL A N 1
ATOM 721 C CA . VAL A 1 97 ? 5.582 -5.108 5.032 1.00 12.72 438 VAL A CA 1
ATOM 722 C C . VAL A 1 97 ? 5.013 -6.473 5.037 1.00 12.70 438 VAL A C 1
ATOM 723 O O . VAL A 1 97 ? 5.109 -7.242 6.039 1.00 12.74 438 VAL A O 1
ATOM 727 N N . VAL A 1 98 ? 4.483 -6.906 3.901 1.00 13.10 439 VAL A N 1
ATOM 728 C CA . VAL A 1 98 ? 3.911 -8.295 3.705 1.00 13.93 439 VAL A CA 1
ATOM 729 C C . VAL A 1 98 ? 4.412 -8.802 2.348 1.00 15.36 439 VAL A C 1
ATOM 730 O O . VAL A 1 98 ? 5.009 -8.063 1.558 1.00 14.20 439 VAL A O 1
ATOM 734 N N . LYS A 1 99 ? 4.208 -10.091 2.104 1.00 15.62 440 LYS A N 1
ATOM 735 C CA . LYS A 1 99 ? 4.496 -10.614 0.747 1.00 16.03 440 LYS A CA 1
ATOM 736 C C . LYS A 1 99 ? 3.289 -10.259 -0.149 1.00 14.56 440 LYS A C 1
ATOM 737 O O . LYS A 1 99 ? 2.107 -10.388 0.213 1.00 14.45 440 LYS A O 1
ATOM 743 N N . LYS A 1 100 ? 3.638 -9.867 -1.394 1.00 14.44 441 LYS A N 1
ATOM 744 C CA . LYS A 1 100 ? 2.624 -9.647 -2.445 1.00 16.93 441 LYS A CA 1
ATOM 745 C C . LYS A 1 100 ? 1.742 -10.947 -2.627 1.00 15.29 441 LYS A C 1
ATOM 746 O O . LYS A 1 100 ? 0.543 -10.836 -2.727 1.00 16.95 441 LYS A O 1
ATOM 752 N N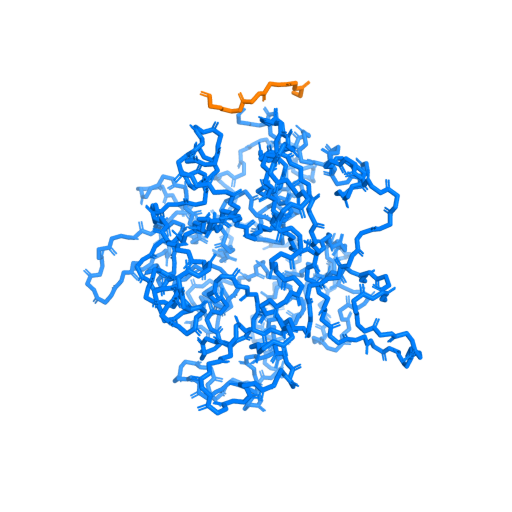 . ALA A 1 101 ? 2.405 -12.115 -2.527 1.00 16.40 442 ALA A N 1
ATOM 753 C CA . ALA A 1 101 ? 1.668 -13.391 -2.753 1.00 16.99 442 ALA A CA 1
ATOM 754 C C . ALA A 1 101 ? 0.626 -13.692 -1.620 1.00 15.77 442 ALA A C 1
ATOM 755 O O . ALA A 1 101 ? -0.327 -14.470 -1.765 1.00 16.49 442 ALA A O 1
ATOM 757 N N . ASN A 1 102 ? 0.754 -12.998 -0.492 1.00 14.48 443 ASN A N 1
ATOM 758 C CA . ASN A 1 102 ? -0.178 -13.160 0.577 1.00 13.89 443 ASN A CA 1
ATOM 759 C C . ASN A 1 102 ? -1.371 -12.192 0.333 1.00 17.57 443 ASN A C 1
ATOM 760 O O . ASN A 1 102 ? -1.575 -11.136 0.986 1.00 16.89 443 ASN A O 1
ATOM 765 N N . GLU A 1 103 ? -2.213 -12.552 -0.623 1.00 14.67 444 GLU A N 1
ATOM 766 C CA . GLU A 1 103 ? -3.114 -11.579 -1.229 1.00 17.26 444 GLU A CA 1
ATOM 767 C C . GLU A 1 103 ? -4.222 -11.011 -0.413 1.00 20.83 444 GLU A C 1
ATOM 768 O O . GLU A 1 103 ? -4.703 -9.852 -0.654 1.00 23.80 444 GLU A O 1
ATOM 774 N N . GLY A 1 104 ? -4.701 -11.799 0.503 1.00 18.40 445 GLY A N 1
ATOM 775 C CA . GLY A 1 104 ? -5.810 -11.244 1.369 1.00 21.52 445 GLY A CA 1
ATOM 776 C C . GLY A 1 104 ? -5.475 -10.165 2.418 1.00 22.52 445 GLY A C 1
ATOM 777 O O . GLY A 1 104 ? -6.381 -9.553 3.045 1.00 23.90 445 GLY A O 1
ATOM 778 N N . LEU A 1 105 ? -4.173 -10.041 2.660 1.00 20.49 446 LEU A N 1
ATOM 779 C CA . LEU A 1 105 ? -3.765 -9.429 3.910 1.00 18.34 446 LEU A CA 1
ATOM 780 C C . LEU A 1 105 ? -3.672 -7.883 3.810 1.00 17.13 446 LEU A C 1
ATOM 781 O O . LEU A 1 105 ? -3.041 -7.325 2.871 1.00 18.39 446 LEU A O 1
ATOM 786 N N . THR A 1 106 ? -4.370 -7.208 4.734 1.00 16.46 447 THR A N 1
ATOM 787 C CA . THR A 1 106 ? -4.343 -5.747 4.851 1.00 16.51 447 THR A CA 1
ATOM 788 C C . THR A 1 106 ? -4.224 -5.413 6.325 1.00 15.38 447 THR A C 1
ATOM 789 O O . THR A 1 106 ? -4.344 -6.304 7.194 1.00 16.27 447 THR A O 1
ATOM 793 N N . TRP A 1 107 ? -4.014 -4.117 6.586 1.00 14.54 448 TRP A N 1
ATOM 794 C CA . TRP A 1 107 ? -3.947 -3.632 7.960 1.00 16.70 448 TRP A CA 1
ATOM 795 C C . TRP A 1 107 ? -5.174 -4.130 8.763 1.00 16.98 448 TRP A C 1
ATOM 796 O O . TRP A 1 107 ? -5.063 -4.523 9.928 1.00 17.74 448 TRP A O 1
ATOM 807 N N . ASN A 1 108 ? -6.340 -4.185 8.108 1.00 17.73 449 ASN A N 1
ATOM 808 C CA . ASN A 1 108 ? -7.597 -4.508 8.797 1.00 19.67 449 ASN A CA 1
ATOM 809 C C . ASN A 1 108 ? -7.832 -5.978 8.932 1.00 21.33 449 ASN A C 1
ATOM 810 O O . ASN A 1 108 ? -8.787 -6.403 9.614 1.00 23.38 449 ASN A O 1
ATOM 815 N N . SER A 1 109 ? -6.937 -6.811 8.456 1.00 17.84 450 SER A N 1
ATOM 816 C CA . SER A 1 109 ? -6.989 -8.247 8.694 1.00 16.88 450 SER A CA 1
ATOM 817 C C . SER A 1 109 ? -5.744 -8.844 9.325 1.00 16.97 450 SER A C 1
ATOM 818 O O . SER A 1 109 ? -5.449 -10.028 9.155 1.00 16.04 450 SER A O 1
ATOM 821 N N . LEU A 1 110 ? -5.042 -8.021 10.094 1.00 16.83 451 LEU A N 1
ATOM 822 C CA . LEU A 1 110 ? -3.892 -8.536 10.901 1.00 17.83 451 LEU A CA 1
ATOM 823 C C . LEU A 1 110 ? -4.156 -9.455 12.060 1.00 16.79 451 LEU A C 1
ATOM 824 O O . LEU A 1 110 ? -3.286 -10.213 12.485 1.00 17.47 451 LEU A O 1
ATOM 829 N N . LYS A 1 111 ? -5.337 -9.325 12.662 1.00 18.17 452 LYS A N 1
ATOM 830 C CA . LYS A 1 111 ? -5.597 -10.121 13.809 1.00 17.62 452 LYS A CA 1
ATOM 831 C C . LYS A 1 111 ? -5.414 -11.619 13.486 1.00 16.56 452 LYS A C 1
ATOM 832 O O . LYS A 1 111 ? -5.811 -12.121 12.436 1.00 16.80 452 LYS A O 1
ATOM 838 N N . ASP A 1 112 ? -4.799 -12.326 14.420 1.00 18.13 453 ASP A N 1
ATOM 839 C CA . ASP A 1 112 ? -4.541 -13.741 14.311 1.00 17.65 453 ASP A CA 1
ATOM 840 C C . ASP A 1 112 ? -3.511 -14.109 13.268 1.00 17.48 453 ASP A C 1
ATOM 841 O O . ASP A 1 112 ? -3.308 -15.279 12.990 1.00 19.47 453 ASP A O 1
ATOM 846 N N . LYS A 1 113 ? -2.823 -13.107 12.733 1.00 15.50 454 LYS A N 1
ATOM 847 C CA . LYS A 1 113 ? -1.721 -13.426 11.807 1.00 14.22 454 LYS A CA 1
ATOM 848 C C . LYS A 1 113 ? -0.359 -13.531 12.545 1.00 13.87 454 LYS A C 1
ATOM 849 O O . LYS A 1 113 ? -0.337 -13.316 13.784 1.00 15.06 454 LYS A O 1
ATOM 855 N N . LYS A 1 114 ? 0.716 -13.848 11.845 1.00 14.02 455 LYS A N 1
ATOM 856 C CA . LYS A 1 114 ? 2.041 -14.041 12.464 1.00 14.60 455 LYS A CA 1
ATOM 857 C C . LYS A 1 114 ? 2.876 -12.790 12.213 1.00 15.75 455 LYS A C 1
ATOM 858 O O . LYS A 1 114 ? 2.958 -12.349 11.109 1.00 13.04 455 LYS A O 1
ATOM 864 N N . SER A 1 115 ? 3.509 -12.250 13.248 1.00 12.90 456 SER A N 1
ATOM 865 C CA . SER A 1 115 ? 4.220 -10.957 13.017 1.00 12.01 456 SER A CA 1
ATOM 866 C C . SER A 1 115 ? 5.709 -11.059 13.378 1.00 10.10 456 SER A C 1
ATOM 867 O O . SER A 1 115 ? 6.150 -11.791 14.291 1.00 11.51 456 SER A O 1
ATOM 870 N N . CYS A 1 116 ? 6.496 -10.174 12.788 1.00 11.22 457 CYS A N 1
ATOM 871 C CA . CYS A 1 116 ? 7.907 -10.085 12.954 1.00 11.14 457 CYS A CA 1
ATOM 872 C C . CYS A 1 116 ? 8.206 -8.654 13.413 1.00 10.68 457 CYS A C 1
ATOM 873 O O . CYS A 1 116 ? 7.908 -7.754 12.631 1.00 11.28 457 CYS A O 1
ATOM 876 N N . HIS A 1 117 ? 8.828 -8.434 14.560 1.00 9.88 458 HIS A N 1
ATOM 877 C CA . HIS A 1 117 ? 9.126 -7.106 15.109 1.00 9.05 458 HIS A CA 1
ATOM 878 C C . HIS A 1 117 ? 10.586 -6.984 15.324 1.00 9.72 458 HIS A C 1
ATOM 879 O O . HIS A 1 117 ? 11.295 -7.925 15.687 1.00 10.46 458 HIS A O 1
ATOM 886 N N . THR A 1 118 ? 11.168 -5.780 15.243 1.00 8.80 459 THR A N 1
ATOM 887 C CA . THR A 1 118 ? 12.570 -5.587 15.483 1.00 8.77 459 THR A CA 1
ATOM 888 C C . THR A 1 118 ? 12.987 -5.991 16.942 1.00 9.12 459 THR A C 1
ATOM 889 O O . THR A 1 118 ? 13.968 -6.681 17.175 1.00 10.30 459 THR A O 1
ATOM 893 N N . ALA A 1 119 ? 12.166 -5.444 17.902 1.00 9.70 460 ALA A N 1
ATOM 894 C CA . ALA A 1 119 ? 12.279 -5.791 19.396 1.00 9.80 460 ALA A CA 1
ATOM 895 C C . ALA A 1 119 ? 11.191 -5.024 20.032 1.00 10.78 460 ALA A C 1
ATOM 896 O O . ALA A 1 119 ? 10.739 -3.989 19.579 1.00 11.84 460 ALA A O 1
ATOM 898 N N . VAL A 1 120 ? 10.795 -5.556 21.177 1.00 10.38 461 VAL A N 1
ATOM 899 C CA . VAL A 1 120 ? 9.928 -4.789 22.081 1.00 10.17 461 VAL A CA 1
ATOM 900 C C . VAL A 1 120 ? 10.711 -3.481 22.394 1.00 9.70 461 VAL A C 1
ATOM 901 O O . VAL A 1 120 ? 11.899 -3.376 22.530 1.00 10.25 461 VAL A O 1
ATOM 905 N N . ASP A 1 121 ? 9.893 -2.456 22.529 1.00 9.86 462 ASP A N 1
ATOM 906 C CA . ASP A 1 121 ? 10.306 -1.121 22.897 1.00 11.86 462 ASP A CA 1
ATOM 907 C C . ASP A 1 121 ? 10.928 -0.292 21.769 1.00 11.90 462 ASP A C 1
ATOM 908 O O . ASP A 1 121 ? 11.149 0.844 21.981 1.00 13.57 462 ASP A O 1
ATOM 913 N N . ARG A 1 122 ? 11.123 -0.850 20.603 1.00 10.62 463 ARG A N 1
ATOM 914 C CA . ARG A 1 122 ? 11.659 -0.054 19.518 1.00 8.78 463 ARG A CA 1
ATOM 915 C C . ARG A 1 122 ? 10.578 0.622 18.669 1.00 10.34 463 ARG A C 1
ATOM 916 O O . ARG A 1 122 ? 9.469 0.234 18.649 1.00 10.63 463 ARG A O 1
ATOM 924 N N . THR A 1 123 ? 10.972 1.686 18.011 1.00 9.84 464 THR A N 1
ATOM 925 C CA . THR A 1 123 ? 10.002 2.559 17.266 1.00 11.03 464 THR A CA 1
ATOM 926 C C . THR A 1 123 ? 9.064 1.915 16.208 1.00 8.71 464 THR A C 1
ATOM 927 O O . THR A 1 123 ? 7.872 1.721 16.440 1.00 10.20 464 THR A O 1
ATOM 931 N N . ALA A 1 124 ? 9.791 1.512 15.148 1.00 10.74 465 ALA A N 1
ATOM 932 C CA . ALA A 1 124 ? 9.061 0.930 14.005 1.00 8.94 465 ALA A CA 1
ATOM 933 C C . ALA A 1 124 ? 8.591 -0.523 14.313 1.00 9.42 465 ALA A C 1
ATOM 934 O O . ALA A 1 124 ? 7.514 -0.929 13.899 1.00 9.36 465 ALA A O 1
ATOM 936 N N . GLY A 1 125 ? 9.435 -1.145 15.128 1.00 9.55 466 GLY A N 1
ATOM 937 C CA . GLY A 1 125 ? 9.218 -2.571 15.375 1.00 10.18 466 GLY A CA 1
ATOM 938 C C . GLY A 1 125 ? 8.061 -2.805 16.328 1.00 11.73 466 GLY A C 1
ATOM 939 O O . GLY A 1 125 ? 7.428 -3.887 16.408 1.00 12.04 466 GLY A O 1
ATOM 940 N N . TRP A 1 126 ? 7.786 -1.812 17.193 1.00 11.56 467 TRP A N 1
ATOM 941 C CA . TRP A 1 126 ? 6.878 -2.109 18.378 1.00 11.02 467 TRP A CA 1
ATOM 942 C C . TRP A 1 126 ? 6.011 -0.858 18.771 1.00 10.24 467 TRP A C 1
ATOM 943 O O . TRP A 1 126 ? 4.773 -0.936 18.731 1.00 11.04 467 TRP A O 1
ATOM 954 N N . ASN A 1 127 ? 6.631 0.250 19.112 1.00 9.88 468 ASN A N 1
ATOM 955 C CA . ASN A 1 127 ? 5.831 1.340 19.685 1.00 9.72 468 ASN A CA 1
ATOM 956 C C . ASN A 1 127 ? 4.746 1.844 18.714 1.00 11.04 468 ASN A C 1
ATOM 957 O O . ASN A 1 127 ? 3.611 2.110 19.136 1.00 12.04 468 ASN A O 1
ATOM 962 N N . ILE A 1 128 ? 5.169 2.053 17.448 1.00 11.87 469 ILE A N 1
ATOM 963 C CA . ILE A 1 128 ? 4.226 2.622 16.487 1.00 12.34 469 ILE A CA 1
ATOM 964 C C . ILE A 1 128 ? 3.137 1.560 16.130 1.00 11.19 469 ILE A C 1
ATOM 965 O O . ILE A 1 128 ? 1.931 1.825 16.336 1.00 14.25 469 ILE A O 1
ATOM 970 N N . PRO A 1 129 ? 3.494 0.289 15.732 1.00 11.28 470 PRO A N 1
ATOM 971 C CA . PRO A 1 129 ? 2.407 -0.588 15.332 1.00 12.93 470 PRO A CA 1
ATOM 972 C C . PRO A 1 129 ? 1.569 -1.038 16.535 1.00 13.64 470 PRO A C 1
ATOM 973 O O . PRO A 1 129 ? 0.311 -1.123 16.401 1.00 12.96 470 PRO A O 1
ATOM 977 N N . MET A 1 130 ? 2.244 -1.347 17.667 1.00 11.89 471 MET A N 1
ATOM 978 C CA . MET A 1 130 ? 1.375 -1.770 18.792 1.00 13.33 471 MET A CA 1
ATOM 979 C C . MET A 1 130 ? 0.554 -0.608 19.410 1.00 14.23 471 MET A C 1
ATOM 980 O O . MET A 1 130 ? -0.545 -0.838 19.880 1.00 16.12 471 MET A O 1
ATOM 985 N N . GLY A 1 131 ? 1.101 0.588 19.340 1.00 13.42 472 GLY A N 1
ATOM 986 C CA . GLY A 1 131 ? 0.377 1.763 19.843 1.00 14.28 472 GLY A CA 1
ATOM 987 C C . GLY A 1 131 ? -0.875 1.948 19.009 1.00 14.84 472 GLY A C 1
ATOM 988 O O . GLY A 1 131 ? -2.015 2.103 19.541 1.00 15.53 472 GLY A O 1
ATOM 989 N N . LEU A 1 132 ? -0.745 1.848 17.664 1.00 14.85 473 LEU A N 1
ATOM 990 C CA . LEU A 1 132 ? -1.886 1.928 16.748 1.00 16.47 473 LEU A CA 1
ATOM 991 C C . LEU A 1 132 ? -2.901 0.784 16.989 1.00 17.85 473 LEU A C 1
ATOM 992 O O . LEU A 1 132 ? -4.153 1.005 16.971 1.00 18.33 473 LEU A O 1
ATOM 997 N N . ILE A 1 133 ? -2.404 -0.457 17.128 1.00 14.40 474 ILE A N 1
ATOM 998 C CA . ILE A 1 133 ? -3.282 -1.609 17.401 1.00 17.72 474 ILE A CA 1
ATOM 999 C C . ILE A 1 133 ? -4.032 -1.564 18.701 1.00 19.39 474 ILE A C 1
ATOM 1000 O O . ILE A 1 133 ? -5.276 -1.889 18.731 1.00 20.80 474 ILE A O 1
ATOM 1005 N N . VAL A 1 134 ? -3.319 -1.235 19.773 1.00 17.62 475 VAL A N 1
ATOM 1006 C CA . VAL A 1 134 ? -4.069 -1.044 21.081 1.00 20.07 475 VAL A CA 1
ATOM 1007 C C . VAL A 1 134 ? -5.135 0.027 20.879 1.00 21.14 475 VAL A C 1
ATOM 1008 O O . VAL A 1 134 ? -6.321 -0.147 21.337 1.00 21.77 475 VAL A O 1
ATOM 1012 N N . ASN A 1 135 ? -4.824 1.145 20.225 1.00 20.61 476 ASN A N 1
ATOM 1013 C CA . ASN A 1 135 ? -5.856 2.175 20.044 1.00 22.30 476 ASN A CA 1
ATOM 1014 C C . ASN A 1 135 ? -7.053 1.751 19.217 1.00 23.19 476 ASN A C 1
ATOM 1015 O O . ASN A 1 135 ? -8.252 2.027 19.603 1.00 24.52 476 ASN A O 1
ATOM 1020 N N . GLN A 1 136 ? -6.760 1.169 18.049 1.00 24.05 477 GLN A N 1
ATOM 1021 C CA . GLN A 1 136 ? -7.867 0.720 17.158 1.00 23.31 477 GLN A CA 1
ATOM 1022 C C . GLN A 1 136 ? -8.689 -0.438 17.772 1.00 24.32 477 GLN A C 1
ATOM 1023 O O . GLN A 1 136 ? -9.960 -0.497 17.529 1.00 27.41 477 GLN A O 1
ATOM 1029 N N . THR A 1 137 ? -8.102 -1.303 18.599 1.00 24.99 478 THR A N 1
ATOM 1030 C CA . THR A 1 137 ? -8.816 -2.421 19.209 1.00 25.13 478 THR A CA 1
ATOM 1031 C C . THR A 1 137 ? -9.466 -1.981 20.531 1.00 28.15 478 THR A C 1
ATOM 1032 O O . THR A 1 137 ? -10.365 -2.678 21.088 1.00 29.52 478 THR A O 1
ATOM 1036 N N . GLY A 1 138 ? -9.028 -0.848 21.046 1.00 28.23 479 GLY A N 1
ATOM 1037 C CA . GLY A 1 138 ? -9.491 -0.531 22.410 1.00 27.99 479 GLY A CA 1
ATOM 1038 C C . GLY A 1 138 ? -9.107 -1.559 23.444 1.00 30.32 479 GLY A C 1
ATOM 1039 O O . GLY A 1 138 ? -9.824 -1.812 24.413 1.00 32.49 479 GLY A O 1
ATOM 1040 N N . SER A 1 139 ? -7.955 -2.187 23.278 1.00 30.43 480 SER A N 1
ATOM 1041 C CA . SER A 1 139 ? -7.550 -3.194 24.182 1.00 28.05 480 SER A CA 1
ATOM 1042 C C . SER A 1 139 ? -6.064 -3.183 24.453 1.00 28.85 480 SER A C 1
ATOM 1043 O O . SER A 1 139 ? -5.289 -3.109 23.491 1.00 25.93 480 SER A O 1
ATOM 1046 N N . CYS A 1 140 ? -5.671 -3.271 25.712 1.00 27.77 481 CYS A N 1
ATOM 1047 C CA . CYS A 1 140 ? -4.230 -3.459 26.095 1.00 27.19 481 CYS A CA 1
ATOM 1048 C C . CYS A 1 140 ? -3.647 -4.863 25.871 1.00 26.07 481 CYS A C 1
ATOM 1049 O O . CYS A 1 140 ? -2.478 -5.120 26.164 1.00 27.77 481 CYS A O 1
ATOM 1052 N N . ALA A 1 141 ? -4.494 -5.817 25.432 1.00 25.99 482 ALA A N 1
ATOM 1053 C CA . ALA A 1 141 ? -4.059 -7.211 25.299 1.00 27.22 482 ALA A CA 1
ATOM 1054 C C . ALA A 1 141 ? -3.336 -7.341 23.946 1.00 27.40 482 ALA A C 1
ATOM 1055 O O . ALA A 1 141 ? -3.639 -8.219 23.144 1.00 27.75 482 ALA A O 1
ATOM 1057 N N . PHE A 1 142 ? -2.342 -6.471 23.707 1.00 27.74 483 PHE A N 1
ATOM 1058 C CA . PHE A 1 142 ? -1.483 -6.581 22.480 1.00 28.27 483 PHE A CA 1
ATOM 1059 C C . PHE A 1 142 ? -0.698 -7.939 22.386 1.00 28.57 483 PHE A C 1
ATOM 1060 O O . PHE A 1 142 ? -0.110 -8.333 21.345 1.00 29.82 483 PHE A O 1
ATOM 1068 N N . ASP A 1 143 ? -0.591 -8.629 23.498 1.00 27.72 484 ASP A N 1
ATOM 1069 C CA . ASP A 1 143 ? 0.084 -9.901 23.513 1.00 27.99 484 ASP A CA 1
ATOM 1070 C C . ASP A 1 143 ? -0.708 -11.101 23.040 1.00 28.83 484 ASP A C 1
ATOM 1071 O O . ASP A 1 143 ? -0.179 -12.207 23.038 1.00 29.59 484 ASP A O 1
ATOM 1076 N N . GLU A 1 144 ? -1.989 -10.892 22.716 1.00 25.15 485 GLU A N 1
ATOM 1077 C CA . GLU A 1 144 ? -2.997 -11.889 22.229 1.00 26.68 485 GLU A CA 1
ATOM 1078 C C . GLU A 1 144 ? -3.595 -11.499 20.893 1.00 25.42 485 GLU A C 1
ATOM 1079 O O . GLU A 1 144 ? -4.648 -11.997 20.488 1.00 28.84 485 GLU A O 1
ATOM 1085 N N . PHE A 1 145 ? -3.006 -10.522 20.234 1.00 20.66 486 PHE A N 1
ATOM 1086 C CA . PHE A 1 145 ? -3.468 -10.068 18.946 1.00 17.77 486 PHE A CA 1
ATOM 1087 C C . PHE A 1 145 ? -3.006 -10.884 17.757 1.00 17.72 486 PHE A C 1
ATOM 1088 O O . PHE A 1 145 ? -3.846 -11.351 16.972 1.00 19.01 486 PHE A O 1
ATOM 1096 N N . PHE A 1 146 ? -1.706 -11.037 17.615 1.00 15.85 487 PHE A N 1
ATOM 1097 C CA . PHE A 1 146 ? -1.158 -11.925 16.606 1.00 14.73 487 PHE A CA 1
ATOM 1098 C C . PHE A 1 146 ? -1.190 -13.337 17.092 1.00 16.42 487 PHE A C 1
ATOM 1099 O O . PHE A 1 146 ? -0.928 -13.592 18.278 1.00 18.24 487 PHE A O 1
ATOM 1107 N N . SER A 1 147 ? -1.362 -14.297 16.216 1.00 15.12 488 SER A N 1
ATOM 1108 C CA . SER A 1 147 ? -1.360 -15.700 16.711 1.00 17.21 488 SER A CA 1
ATOM 1109 C C . SER A 1 147 ? 0.006 -16.071 17.273 1.00 15.07 488 SER A C 1
ATOM 1110 O O . SER A 1 147 ? 0.126 -16.756 18.322 1.00 16.66 488 SER A O 1
ATOM 1113 N N . GLN A 1 148 ? 1.078 -15.678 16.565 1.00 13.36 489 GLN A N 1
ATOM 1114 C CA . GLN A 1 148 ? 2.435 -15.949 17.017 1.00 14.71 489 GLN A CA 1
ATOM 1115 C C . GLN A 1 148 ? 3.289 -14.781 16.523 1.00 13.74 489 GLN A C 1
ATOM 1116 O O . GLN A 1 148 ? 2.954 -14.173 15.462 1.00 15.26 489 GLN A O 1
ATOM 1122 N N . SER A 1 149 ? 4.361 -14.507 17.253 1.00 12.40 490 SER A N 1
ATOM 1123 C CA . SER A 1 149 ? 5.253 -13.457 16.774 1.00 11.83 490 SER A CA 1
ATOM 1124 C C . SER A 1 149 ? 6.734 -13.762 17.080 1.00 12.60 490 SER A C 1
ATOM 1125 O O . SER A 1 149 ? 7.062 -14.672 17.846 1.00 12.27 490 SER A O 1
ATOM 1128 N N . CYS A 1 150 ? 7.698 -13.014 16.478 1.00 9.80 491 CYS A N 1
ATOM 1129 C CA . CYS A 1 150 ? 9.039 -12.850 17.054 1.00 9.95 491 CYS A CA 1
ATOM 1130 C C . CYS A 1 150 ? 9.152 -11.401 17.431 1.00 12.33 491 CYS A C 1
ATOM 1131 O O . CYS A 1 150 ? 9.150 -10.494 16.581 1.00 11.92 491 CYS A O 1
ATOM 1134 N N . ALA A 1 151 ? 9.145 -11.151 18.722 1.00 10.62 492 ALA A N 1
ATOM 1135 C CA . ALA A 1 151 ? 9.301 -9.828 19.317 1.00 9.40 492 ALA A CA 1
ATOM 1136 C C . ALA A 1 151 ? 10.401 -9.881 20.404 1.00 9.03 492 ALA A C 1
ATOM 1137 O O . ALA A 1 151 ? 10.111 -10.060 21.568 1.00 10.73 492 ALA A O 1
ATOM 1139 N N . PRO A 1 152 ? 11.638 -9.812 19.981 1.00 9.88 493 PRO A N 1
ATOM 1140 C CA . PRO A 1 152 ? 12.805 -9.936 20.892 1.00 8.94 493 PRO A CA 1
ATOM 1141 C C . PRO A 1 152 ? 12.582 -9.036 22.106 1.00 10.60 493 PRO A C 1
ATOM 1142 O O . PRO A 1 152 ? 12.251 -7.854 22.029 1.00 11.13 493 PRO A O 1
ATOM 1146 N N . GLY A 1 153 ? 12.845 -9.649 23.274 1.00 12.82 494 GLY A N 1
ATOM 1147 C CA . GLY A 1 153 ? 12.674 -8.988 24.588 1.00 10.52 494 GLY A CA 1
ATOM 1148 C C . GLY A 1 153 ? 11.387 -9.394 25.291 1.00 12.70 494 GLY A C 1
ATOM 1149 O O . GLY A 1 153 ? 11.257 -9.114 26.520 1.00 16.34 494 GLY A O 1
ATOM 1150 N N . ALA A 1 154 ? 10.456 -10.095 24.636 1.00 12.06 495 ALA A N 1
ATOM 1151 C CA . ALA A 1 154 ? 9.232 -10.574 25.298 1.00 11.36 495 ALA A CA 1
ATOM 1152 C C . ALA A 1 154 ? 9.532 -11.874 26.027 1.00 12.38 495 ALA A C 1
ATOM 1153 O O . ALA A 1 154 ? 10.639 -12.361 26.003 1.00 14.09 495 ALA A O 1
ATOM 1155 N N . ASP A 1 155 ? 8.555 -12.386 26.754 1.00 12.61 496 ASP A N 1
ATOM 1156 C CA . ASP A 1 155 ? 8.731 -13.641 27.482 1.00 10.58 496 ASP A CA 1
ATOM 1157 C C . ASP A 1 155 ? 9.000 -14.760 26.464 1.00 11.40 496 ASP A C 1
ATOM 1158 O O . ASP A 1 155 ? 8.191 -15.005 25.637 1.00 11.31 496 ASP A O 1
ATOM 1163 N N . PRO A 1 156 ? 10.151 -15.423 26.586 1.00 11.85 497 PRO A N 1
ATOM 1164 C CA . PRO A 1 156 ? 10.515 -16.454 25.601 1.00 13.29 497 PRO A CA 1
ATOM 1165 C C . PRO A 1 156 ? 9.558 -17.613 25.508 1.00 14.54 497 PRO A C 1
ATOM 1166 O O . PRO A 1 156 ? 9.560 -18.254 24.538 1.00 15.93 497 PRO A O 1
ATOM 1170 N N . LYS A 1 157 ? 8.780 -17.850 26.531 1.00 14.88 498 LYS A N 1
ATOM 1171 C CA . LYS A 1 157 ? 7.786 -18.948 26.385 1.00 16.43 498 LYS A CA 1
ATOM 1172 C C . LYS A 1 157 ? 6.481 -18.536 25.782 1.00 16.05 498 LYS A C 1
ATOM 1173 O O . LYS A 1 157 ? 5.615 -19.410 25.505 1.00 18.23 498 LYS A O 1
ATOM 1179 N N . SER A 1 158 ? 6.274 -17.207 25.572 1.00 14.80 499 SER A N 1
ATOM 1180 C CA . SER A 1 158 ? 4.955 -16.661 25.144 1.00 13.27 499 SER A CA 1
ATOM 1181 C C . SER A 1 158 ? 4.797 -16.660 23.623 1.00 13.65 499 SER A C 1
ATOM 1182 O O . SER A 1 158 ? 5.768 -16.891 22.901 1.00 13.53 499 SER A O 1
ATOM 1185 N N . ARG A 1 159 ? 3.558 -16.394 23.165 1.00 15.19 500 ARG A N 1
ATOM 1186 C CA . ARG A 1 159 ? 3.324 -16.336 21.747 1.00 14.96 500 ARG A CA 1
ATOM 1187 C C . ARG A 1 159 ? 4.129 -15.241 21.129 1.00 13.34 500 ARG A C 1
ATOM 1188 O O . ARG A 1 159 ? 4.482 -15.384 19.932 1.00 14.47 500 ARG A O 1
ATOM 1196 N N . LEU A 1 160 ? 4.474 -14.198 21.871 1.00 12.03 501 LEU A N 1
ATOM 1197 C CA . LEU A 1 160 ? 5.229 -13.097 21.241 1.00 13.79 501 LEU A CA 1
ATOM 1198 C C . LEU A 1 160 ? 6.611 -13.501 20.903 1.00 12.90 501 LEU A C 1
ATOM 1199 O O . LEU A 1 160 ? 7.360 -12.786 20.160 1.00 12.50 501 LEU A O 1
ATOM 1204 N N . CYS A 1 161 ? 7.156 -14.606 21.397 1.00 11.73 502 CYS A N 1
ATOM 1205 C CA . CYS A 1 161 ? 8.512 -15.148 21.063 1.00 10.30 502 CYS A CA 1
ATOM 1206 C C . CYS A 1 161 ? 8.515 -16.435 20.266 1.00 11.33 502 CYS A C 1
ATOM 1207 O O . CYS A 1 161 ? 9.588 -16.921 19.941 1.00 13.00 502 CYS A O 1
ATOM 1210 N N . ALA A 1 162 ? 7.291 -16.871 19.924 1.00 13.57 503 ALA A N 1
ATOM 1211 C CA . ALA A 1 162 ? 7.220 -18.233 19.345 1.00 13.88 503 ALA A CA 1
ATOM 1212 C C . ALA A 1 162 ? 7.914 -18.397 18.034 1.00 15.56 503 ALA A C 1
ATOM 1213 O O . ALA A 1 162 ? 8.328 -19.510 17.673 1.00 15.69 503 ALA A O 1
ATOM 1215 N N . LEU A 1 163 ? 8.002 -17.320 17.249 1.00 12.09 504 LEU A N 1
ATOM 1216 C CA . LEU A 1 163 ? 8.683 -17.423 15.923 1.00 11.53 504 LEU A CA 1
ATOM 1217 C C . LEU A 1 163 ? 10.112 -17.103 15.986 1.00 13.29 504 LEU A C 1
ATOM 1218 O O . LEU A 1 163 ? 10.849 -17.253 14.971 1.00 13.63 504 LEU A O 1
ATOM 1223 N N . CYS A 1 164 ? 10.636 -16.603 17.145 1.00 12.14 505 CYS A N 1
ATOM 1224 C CA . CYS A 1 164 ? 12.041 -16.364 17.251 1.00 13.11 505 CYS A CA 1
ATOM 1225 C C . CYS A 1 164 ? 12.901 -17.615 17.164 1.00 14.57 505 CYS A C 1
ATOM 1226 O O . CYS A 1 164 ? 12.440 -18.641 17.581 1.00 16.46 505 CYS A O 1
ATOM 1229 N N . ALA A 1 165 ? 14.113 -17.540 16.698 1.00 13.01 506 ALA A N 1
ATOM 1230 C CA . ALA A 1 165 ? 14.900 -18.730 16.394 1.00 15.67 506 ALA A CA 1
ATOM 1231 C C . ALA A 1 165 ? 16.248 -18.783 17.134 1.00 16.19 506 ALA A C 1
ATOM 1232 O O . ALA A 1 165 ? 16.926 -19.866 17.155 1.00 18.08 506 ALA A O 1
ATOM 1234 N N . GLY A 1 166 ? 16.638 -17.780 17.932 1.00 12.65 507 GLY A N 1
ATOM 1235 C CA . GLY A 1 166 ? 17.902 -17.856 18.565 1.00 14.48 507 GLY A CA 1
ATOM 1236 C C . GLY A 1 166 ? 19.125 -17.889 17.656 1.00 15.29 507 GLY A C 1
ATOM 1237 O O . GLY A 1 166 ? 19.022 -17.413 16.483 1.00 15.04 507 GLY A O 1
ATOM 1238 N N . ASP A 1 167 ? 20.237 -18.386 18.220 1.00 14.65 508 ASP A N 1
ATOM 1239 C CA . ASP A 1 167 ? 21.551 -18.391 17.505 1.00 16.99 508 ASP A CA 1
ATOM 1240 C C . ASP A 1 167 ? 21.799 -19.677 16.761 1.00 23.44 508 ASP A C 1
ATOM 1241 O O . ASP A 1 167 ? 20.874 -20.464 16.684 1.00 25.15 508 ASP A O 1
ATOM 1246 N N . ASP A 1 168 ? 22.999 -19.858 16.211 1.00 27.31 509 ASP A N 1
ATOM 1247 C CA . ASP A 1 168 ? 23.210 -21.114 15.439 1.00 34.11 509 ASP A CA 1
ATOM 1248 C C . ASP A 1 168 ? 22.826 -22.365 16.185 1.00 35.53 509 ASP A C 1
ATOM 1249 O O . ASP A 1 168 ? 22.422 -23.359 15.558 1.00 37.99 509 ASP A O 1
ATOM 1254 N N . GLN A 1 169 ? 22.897 -22.316 17.497 1.00 36.43 510 GLN A N 1
ATOM 1255 C CA . GLN A 1 169 ? 22.369 -23.348 18.400 1.00 36.07 510 GLN A CA 1
ATOM 1256 C C . GLN A 1 169 ? 20.982 -23.256 19.020 1.00 36.35 510 GLN A C 1
ATOM 1257 O O . GLN A 1 169 ? 20.688 -24.015 19.924 1.00 35.99 510 GLN A O 1
ATOM 1263 N N . GLY A 1 170 ? 20.096 -22.360 18.623 1.00 33.07 511 GLY A N 1
ATOM 1264 C CA . GLY A 1 170 ? 18.878 -22.243 19.401 1.00 30.99 511 GLY A CA 1
ATOM 1265 C C . GLY A 1 170 ? 19.075 -21.668 20.800 1.00 30.56 511 GLY A C 1
ATOM 1266 O O . GLY A 1 170 ? 18.097 -21.497 21.607 1.00 31.11 511 GLY A O 1
ATOM 1267 N N . LEU A 1 171 ? 20.307 -21.317 21.123 1.00 25.02 512 LEU A N 1
ATOM 1268 C CA . LEU A 1 171 ? 20.513 -20.629 22.393 1.00 24.27 512 LEU A CA 1
ATOM 1269 C C . LEU A 1 171 ? 20.014 -19.213 22.165 1.00 20.99 512 LEU A C 1
ATOM 1270 O O . LEU A 1 171 ? 19.914 -18.754 21.016 1.00 19.51 512 LEU A O 1
ATOM 1275 N N . ASP A 1 172 ? 19.523 -18.584 23.216 1.00 16.87 513 ASP A N 1
ATOM 1276 C CA . ASP A 1 172 ? 19.250 -17.182 23.210 1.00 17.49 513 ASP A CA 1
ATOM 1277 C C . ASP A 1 172 ? 17.990 -16.881 22.358 1.00 15.43 513 ASP A C 1
ATOM 1278 O O . ASP A 1 172 ? 17.856 -15.742 21.854 1.00 14.30 513 ASP A O 1
ATOM 1283 N N . LYS A 1 173 ? 17.068 -17.823 22.244 1.00 14.20 514 LYS A N 1
ATOM 1284 C CA . LYS A 1 173 ? 15.810 -17.541 21.542 1.00 13.35 514 LYS A CA 1
ATOM 1285 C C . LYS A 1 173 ? 15.191 -16.260 22.126 1.00 11.12 514 LYS A C 1
ATOM 1286 O O . LYS A 1 173 ? 14.916 -16.158 23.338 1.00 14.12 514 LYS A O 1
ATOM 1292 N N . CYS A 1 174 ? 14.846 -15.297 21.251 1.00 11.20 515 CYS A N 1
ATOM 1293 C CA . CYS A 1 174 ? 14.096 -14.117 21.622 1.00 10.22 515 CYS A CA 1
ATOM 1294 C C . CYS A 1 174 ? 14.971 -13.087 22.383 1.00 12.89 515 CYS A C 1
ATOM 1295 O O . CYS A 1 174 ? 14.374 -12.119 22.885 1.00 13.70 515 CYS A O 1
ATOM 1298 N N . VAL A 1 175 ? 16.288 -13.257 22.566 1.00 13.15 516 VAL A N 1
ATOM 1299 C CA . VAL A 1 175 ? 17.029 -12.160 23.249 1.00 11.65 516 VAL A CA 1
ATOM 1300 C C . VAL A 1 175 ? 17.039 -10.962 22.318 1.00 12.74 516 VAL A C 1
ATOM 1301 O O . VAL A 1 175 ? 17.201 -11.102 21.096 1.00 12.76 516 VAL A O 1
ATOM 1305 N N . PRO A 1 176 ? 17.023 -9.762 22.877 1.00 11.33 517 PRO A N 1
ATOM 1306 C CA . PRO A 1 176 ? 17.018 -8.537 22.046 1.00 9.93 517 PRO A CA 1
ATOM 1307 C C . PRO A 1 176 ? 18.455 -8.082 21.745 1.00 11.17 517 PRO A C 1
ATOM 1308 O O . PRO A 1 176 ? 18.931 -7.013 22.103 1.00 11.35 517 PRO A O 1
ATOM 1312 N N . ASN A 1 177 ? 19.185 -8.944 21.019 1.00 11.64 518 ASN A N 1
ATOM 1313 C CA . ASN A 1 177 ? 20.473 -8.600 20.497 1.00 11.40 518 ASN A CA 1
ATOM 1314 C C . ASN A 1 177 ? 20.693 -9.452 19.235 1.00 10.41 518 ASN A C 1
ATOM 1315 O O . ASN A 1 177 ? 19.921 -10.332 18.907 1.00 11.35 518 ASN A O 1
ATOM 1320 N N . SER A 1 178 ? 21.778 -9.090 18.543 1.00 11.05 519 SER A N 1
ATOM 1321 C CA . SER A 1 178 ? 22.009 -9.617 17.163 1.00 12.78 519 SER A CA 1
ATOM 1322 C C . SER A 1 178 ? 22.284 -11.102 17.171 1.00 15.43 519 SER A C 1
ATOM 1323 O O . SER A 1 178 ? 22.215 -11.674 16.025 1.00 17.43 519 SER A O 1
ATOM 1326 N N . LYS A 1 179 ? 22.502 -11.766 18.281 1.00 13.09 520 LYS A N 1
ATOM 1327 C CA . LYS A 1 179 ? 22.585 -13.271 18.246 1.00 15.61 520 LYS A CA 1
ATOM 1328 C C . LYS A 1 179 ? 21.248 -13.899 17.925 1.00 16.46 520 LYS A C 1
ATOM 1329 O O . LYS A 1 179 ? 21.223 -15.032 17.405 1.00 16.83 520 LYS A O 1
ATOM 1335 N N . GLU A 1 180 ? 20.141 -13.239 18.196 1.00 13.23 521 GLU A N 1
ATOM 1336 C CA . GLU A 1 180 ? 18.807 -13.786 17.747 1.00 12.29 521 GLU A CA 1
ATOM 1337 C C . GLU A 1 180 ? 18.727 -13.606 16.225 1.00 13.87 521 GLU A C 1
ATOM 1338 O O . GLU A 1 180 ? 18.835 -12.473 15.730 1.00 12.43 521 GLU A O 1
ATOM 1344 N N . LYS A 1 181 ? 18.478 -14.677 15.508 1.00 11.42 522 LYS A N 1
ATOM 1345 C CA . LYS A 1 181 ? 18.424 -14.619 14.022 1.00 14.23 522 LYS A CA 1
ATOM 1346 C C . LYS A 1 181 ? 17.460 -13.519 13.530 1.00 11.03 522 LYS A C 1
ATOM 1347 O O . LYS A 1 181 ? 17.731 -12.860 12.472 1.00 14.13 522 LYS A O 1
ATOM 1353 N N . TYR A 1 182 ? 16.327 -13.368 14.209 1.00 11.05 523 TYR A N 1
ATOM 1354 C CA . TYR A 1 182 ? 15.284 -12.432 13.749 1.00 10.64 523 TYR A CA 1
ATOM 1355 C C . TYR A 1 182 ? 15.252 -11.040 14.436 1.00 9.87 523 TYR A C 1
ATOM 1356 O O . TYR A 1 182 ? 14.289 -10.337 14.369 1.00 11.22 523 TYR A O 1
ATOM 1365 N N . TYR A 1 183 ? 16.347 -10.704 15.095 1.00 10.69 524 TYR A N 1
ATOM 1366 C C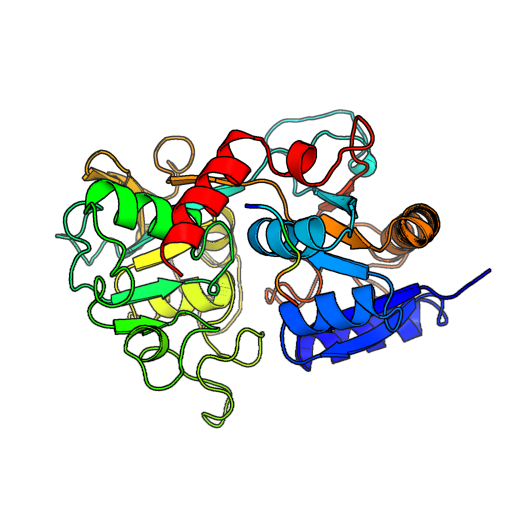A . TYR A 1 183 ? 16.478 -9.406 15.757 1.00 10.41 524 TYR A CA 1
ATOM 1367 C C . TYR A 1 183 ? 16.697 -8.221 14.835 1.00 10.14 524 TYR A C 1
ATOM 1368 O O . TYR A 1 183 ? 17.429 -8.304 13.895 1.00 11.40 524 TYR A O 1
ATOM 1377 N N . GLY A 1 184 ? 16.105 -7.109 15.201 1.00 8.30 525 GLY A N 1
ATOM 1378 C CA . GLY A 1 184 ? 16.437 -5.809 14.553 1.00 9.76 525 GLY A CA 1
ATOM 1379 C C . GLY A 1 184 ? 15.713 -5.691 13.217 1.00 9.73 525 GLY A C 1
ATOM 1380 O O . GLY A 1 184 ? 14.880 -6.474 12.800 1.00 10.70 525 GLY A O 1
ATOM 1381 N N . TYR A 1 185 ? 16.099 -4.585 12.550 1.00 10.20 526 TYR A N 1
ATOM 1382 C CA . TYR A 1 185 ? 15.512 -4.368 11.221 1.00 10.11 526 TYR A CA 1
ATOM 1383 C C . TYR A 1 185 ? 15.745 -5.551 10.244 1.00 9.00 526 TYR A C 1
ATOM 1384 O O . TYR A 1 185 ? 14.762 -5.979 9.632 1.00 9.81 526 TYR A O 1
ATOM 1393 N N . THR A 1 186 ? 17.006 -5.968 10.169 1.00 10.47 527 THR A N 1
ATOM 1394 C CA . THR A 1 186 ? 17.346 -6.955 9.074 1.00 11.30 527 THR A CA 1
ATOM 1395 C C . THR A 1 186 ? 16.757 -8.338 9.545 1.00 11.87 527 THR A C 1
ATOM 1396 O O . THR A 1 186 ? 16.204 -9.103 8.769 1.00 10.70 527 THR A O 1
ATOM 1400 N N . GLY A 1 187 ? 16.814 -8.641 10.873 1.00 9.77 528 GLY A N 1
ATOM 1401 C CA . GLY A 1 187 ? 16.216 -9.860 11.412 1.00 10.81 528 GLY A CA 1
ATOM 1402 C C . GLY A 1 187 ? 14.711 -9.996 11.201 1.00 10.66 528 GLY A C 1
ATOM 1403 O O . GLY A 1 187 ? 14.155 -11.006 10.779 1.00 10.34 528 GLY A O 1
ATOM 1404 N N . ALA A 1 188 ? 13.956 -8.906 11.438 1.00 8.77 529 ALA A N 1
ATOM 1405 C CA . ALA A 1 188 ? 12.562 -8.934 11.291 1.00 9.71 529 ALA A CA 1
ATOM 1406 C C . ALA A 1 188 ? 12.183 -9.002 9.765 1.00 10.13 529 ALA A C 1
ATOM 1407 O O . ALA A 1 188 ? 11.214 -9.680 9.435 1.00 10.17 529 ALA A O 1
ATOM 1409 N N . PHE A 1 189 ? 12.921 -8.330 8.925 1.00 10.69 530 PHE A N 1
ATOM 1410 C CA . PHE A 1 189 ? 12.706 -8.483 7.498 1.00 10.89 530 PHE A CA 1
ATOM 1411 C C . PHE A 1 189 ? 13.028 -9.909 7.038 1.00 10.64 530 PHE A C 1
ATOM 1412 O O . PHE A 1 189 ? 12.316 -10.401 6.247 1.00 10.96 530 PHE A O 1
ATOM 1420 N N . ARG A 1 190 ? 14.020 -10.555 7.622 1.00 10.86 531 ARG A N 1
ATOM 1421 C CA . ARG A 1 190 ? 14.313 -11.925 7.276 1.00 9.54 531 ARG A CA 1
ATOM 1422 C C . ARG A 1 190 ? 13.201 -12.863 7.722 1.00 11.67 531 ARG A C 1
ATOM 1423 O O . ARG A 1 190 ? 12.898 -13.779 7.045 1.00 12.30 531 ARG A O 1
ATOM 1431 N N . CYS A 1 191 ? 12.584 -12.565 8.857 1.00 11.49 532 CYS A N 1
ATOM 1432 C CA . CYS A 1 191 ? 11.503 -13.380 9.348 1.00 12.38 532 CYS A CA 1
ATOM 1433 C C . CYS A 1 191 ? 10.326 -13.342 8.340 1.00 10.09 532 CYS A C 1
ATOM 1434 O O . CYS A 1 191 ? 9.662 -14.349 8.132 1.00 12.51 532 CYS A O 1
ATOM 1437 N N . LEU A 1 192 ? 10.017 -12.184 7.746 1.00 11.15 533 LEU A N 1
ATOM 1438 C CA . LEU A 1 192 ? 9.042 -12.065 6.673 1.00 12.32 533 LEU A CA 1
ATOM 1439 C C . LEU A 1 192 ? 9.628 -12.740 5.372 1.00 10.81 533 LEU A C 1
ATOM 1440 O O . LEU A 1 192 ? 8.824 -13.528 4.761 1.00 12.94 533 LEU A O 1
ATOM 1445 N N . ALA A 1 193 ? 10.866 -12.499 5.034 1.00 11.20 534 ALA A N 1
ATOM 1446 C CA . ALA A 1 193 ? 11.416 -13.010 3.742 1.00 12.89 534 ALA A CA 1
ATOM 1447 C C . ALA A 1 193 ? 11.266 -14.556 3.724 1.00 13.56 534 ALA A C 1
ATOM 1448 O O . ALA A 1 193 ? 10.867 -15.141 2.686 1.00 14.58 534 ALA A O 1
ATOM 1450 N N . GLU A 1 194 ? 11.476 -15.185 4.845 1.00 11.89 535 GLU A N 1
ATOM 1451 C CA . GLU A 1 194 ? 11.470 -16.627 5.001 1.00 13.46 535 GLU A CA 1
ATOM 1452 C C . GLU A 1 194 ? 10.060 -17.159 5.226 1.00 13.85 535 GLU A C 1
ATOM 1453 O O . GLU A 1 194 ? 9.890 -18.407 5.439 1.00 15.29 535 GLU A O 1
ATOM 1459 N N . ASP A 1 195 ? 9.070 -16.302 5.247 1.00 13.32 536 ASP A N 1
ATOM 1460 C CA . ASP A 1 195 ? 7.697 -16.695 5.555 1.00 13.68 536 ASP A CA 1
ATOM 1461 C C . ASP A 1 195 ? 7.501 -17.300 6.917 1.00 14.12 536 ASP A C 1
ATOM 1462 O O . ASP A 1 195 ? 6.567 -17.982 7.119 1.00 17.04 536 ASP A O 1
ATOM 1467 N N . VAL A 1 196 ? 8.386 -16.963 7.852 1.00 13.29 537 VAL A N 1
ATOM 1468 C CA . VAL A 1 196 ? 8.127 -17.309 9.259 1.00 14.49 537 VAL A CA 1
ATOM 1469 C C . VAL A 1 196 ? 6.958 -16.482 9.740 1.00 14.17 537 VAL A C 1
ATOM 1470 O O . VAL A 1 196 ? 6.077 -16.959 10.467 1.00 15.61 537 VAL A O 1
ATOM 1474 N N . GLY A 1 197 ? 6.927 -15.206 9.387 1.00 12.69 538 GLY A N 1
ATOM 1475 C CA . GLY A 1 197 ? 5.795 -14.344 9.683 1.00 12.54 538 GLY A CA 1
ATOM 1476 C C . GLY A 1 197 ? 5.035 -13.864 8.456 1.00 12.26 538 GLY A C 1
ATOM 1477 O O . GLY A 1 197 ? 5.550 -13.933 7.380 1.00 14.01 538 GLY A O 1
ATOM 1478 N N . ASP A 1 198 ? 3.827 -13.367 8.668 1.00 11.32 539 ASP A N 1
ATOM 1479 C CA . ASP A 1 198 ? 3.006 -12.753 7.634 1.00 12.43 539 ASP A CA 1
ATOM 1480 C C . ASP A 1 198 ? 3.324 -11.263 7.410 1.00 13.85 539 ASP A C 1
ATOM 1481 O O . ASP A 1 198 ? 3.141 -10.737 6.366 1.00 13.20 539 ASP A O 1
ATOM 1486 N N . VAL A 1 199 ? 3.759 -10.603 8.462 1.00 12.79 540 VAL A N 1
ATOM 1487 C CA . VAL A 1 199 ? 4.006 -9.126 8.376 1.00 12.98 540 VAL A CA 1
ATOM 1488 C C . VAL A 1 199 ? 5.283 -8.803 9.166 1.00 13.41 540 VAL A C 1
ATOM 1489 O O . VAL A 1 199 ? 5.541 -9.432 10.208 1.00 12.91 540 VAL A O 1
ATOM 1493 N N . ALA A 1 200 ? 6.092 -7.859 8.662 1.00 12.53 541 ALA A N 1
ATOM 1494 C CA . ALA A 1 200 ? 7.219 -7.354 9.399 1.00 10.16 541 ALA A CA 1
ATOM 1495 C C . ALA A 1 200 ? 7.023 -5.839 9.602 1.00 10.27 541 ALA A C 1
ATOM 1496 O O . ALA A 1 200 ? 6.641 -5.092 8.722 1.00 11.97 541 ALA A O 1
ATOM 1498 N N . PHE A 1 201 ? 7.315 -5.430 10.849 1.00 11.06 542 PHE A N 1
ATOM 1499 C CA . PHE A 1 201 ? 7.299 -3.976 11.263 1.00 8.32 542 PHE A CA 1
ATOM 1500 C C . PHE A 1 201 ? 8.720 -3.522 11.308 1.00 9.76 542 PHE A C 1
ATOM 1501 O O . PHE A 1 201 ? 9.479 -3.791 12.255 1.00 11.08 542 PHE A O 1
ATOM 1509 N N . VAL A 1 202 ? 9.208 -2.856 10.203 1.00 10.69 543 VAL A N 1
ATOM 1510 C CA . VAL A 1 202 ? 10.542 -2.354 10.029 1.00 10.79 543 VAL A CA 1
ATOM 1511 C C . VAL A 1 202 ? 10.397 -0.937 9.474 1.00 11.59 543 VAL A C 1
ATOM 1512 O O . VAL A 1 202 ? 9.343 -0.319 9.630 1.00 12.20 543 VAL A O 1
ATOM 1516 N N . LYS A 1 203 ? 11.457 -0.465 8.798 1.00 12.85 544 LYS A N 1
ATOM 1517 C CA . LYS A 1 203 ? 11.391 0.841 8.143 1.00 12.94 544 LYS A CA 1
ATOM 1518 C C . LYS A 1 203 ? 11.560 0.692 6.696 1.00 14.01 544 LYS A C 1
ATOM 1519 O O . LYS A 1 203 ? 12.004 -0.383 6.161 1.00 13.17 544 LYS A O 1
ATOM 1525 N N . ASN A 1 204 ? 11.194 1.760 5.995 1.00 14.05 545 ASN A N 1
ATOM 1526 C CA . ASN A 1 204 ? 11.275 1.679 4.506 1.00 14.65 545 ASN A CA 1
ATOM 1527 C C . ASN A 1 204 ? 12.687 1.292 4.057 1.00 12.79 545 ASN A C 1
ATOM 1528 O O . ASN A 1 204 ? 12.832 0.436 3.101 1.00 13.10 545 ASN A O 1
ATOM 1533 N N . ASP A 1 205 ? 13.786 1.799 4.632 1.00 11.09 546 ASP A N 1
ATOM 1534 C CA . ASP A 1 205 ? 15.121 1.598 4.076 1.00 11.46 546 ASP A CA 1
ATOM 1535 C C . ASP A 1 205 ? 15.404 0.118 4.120 1.00 13.14 546 ASP A C 1
ATOM 1536 O O . ASP A 1 205 ? 16.159 -0.398 3.238 1.00 15.13 546 ASP A O 1
ATOM 1541 N N . THR A 1 206 ? 14.967 -0.607 5.171 1.00 13.62 547 THR A N 1
ATOM 1542 C CA . THR A 1 206 ? 15.286 -2.053 5.305 1.00 12.85 547 THR A CA 1
ATOM 1543 C C . THR A 1 206 ? 14.846 -2.821 4.064 1.00 12.25 547 THR A C 1
ATOM 1544 O O . THR A 1 206 ? 15.601 -3.701 3.651 1.00 11.97 547 THR A O 1
ATOM 1548 N N . VAL A 1 207 ? 13.647 -2.581 3.556 1.00 12.53 548 VAL A N 1
ATOM 1549 C CA . VAL A 1 207 ? 13.149 -3.333 2.420 1.00 13.18 548 VAL A CA 1
ATOM 1550 C C . VAL A 1 207 ? 14.120 -3.070 1.226 1.00 14.69 548 VAL A C 1
ATOM 1551 O O . VAL A 1 207 ? 14.543 -4.069 0.629 1.00 16.17 548 VAL A O 1
ATOM 1555 N N . TRP A 1 208 ? 14.475 -1.825 0.901 1.00 14.15 549 TRP A N 1
ATOM 1556 C CA . TRP A 1 208 ? 15.344 -1.507 -0.262 1.00 14.89 549 TRP A CA 1
ATOM 1557 C C . TRP A 1 208 ? 16.735 -2.061 -0.059 1.00 15.86 549 TRP A C 1
ATOM 1558 O O . TRP A 1 208 ? 17.387 -2.529 -1.050 1.00 17.38 549 TRP A O 1
ATOM 1569 N N . GLU A 1 209 ? 17.271 -2.042 1.161 1.00 13.75 550 GLU A N 1
ATOM 1570 C CA . GLU A 1 209 ? 18.637 -2.385 1.386 1.00 15.35 550 GLU A CA 1
ATOM 1571 C C . GLU A 1 209 ? 18.900 -3.904 1.357 1.00 17.66 550 GLU A C 1
ATOM 1572 O O . GLU A 1 209 ? 20.036 -4.329 1.328 1.00 17.30 550 GLU A O 1
ATOM 1578 N N . ASN A 1 210 ? 17.829 -4.673 1.374 1.00 14.83 551 ASN A N 1
ATOM 1579 C CA . ASN A 1 210 ? 17.930 -6.108 1.452 1.00 16.89 551 ASN A CA 1
ATOM 1580 C C . ASN A 1 210 ? 17.238 -6.809 0.326 1.00 17.84 551 ASN A C 1
ATOM 1581 O O . ASN A 1 210 ? 16.891 -7.985 0.470 1.00 17.25 551 ASN A O 1
ATOM 1586 N N . THR A 1 211 ? 17.099 -6.087 -0.783 1.00 14.31 552 THR A N 1
ATOM 1587 C CA . THR A 1 211 ? 16.463 -6.715 -1.946 1.00 16.86 552 THR A CA 1
ATOM 1588 C C . THR A 1 211 ? 17.283 -6.297 -3.144 1.00 17.24 552 THR A C 1
ATOM 1589 O O . THR A 1 211 ? 18.055 -5.316 -3.165 1.00 17.81 552 THR A O 1
ATOM 1593 N N . ASN A 1 212 ? 16.959 -7.007 -4.214 1.00 18.21 553 ASN A N 1
ATOM 1594 C CA . ASN A 1 212 ? 17.468 -6.616 -5.594 1.00 20.43 553 ASN A CA 1
ATOM 1595 C C . ASN A 1 212 ? 18.991 -6.518 -5.621 1.00 21.87 553 ASN A C 1
ATOM 1596 O O . ASN A 1 212 ? 19.496 -5.558 -6.344 1.00 21.84 553 ASN A O 1
ATOM 1601 N N . GLY A 1 213 ? 19.699 -7.427 -4.945 1.00 21.23 554 GLY A N 1
ATOM 1602 C CA . GLY A 1 213 ? 21.136 -7.425 -4.823 1.00 24.52 554 GLY A CA 1
ATOM 1603 C C . GLY A 1 213 ? 21.806 -6.402 -3.959 1.00 23.27 554 GLY A C 1
ATOM 1604 O O . GLY A 1 213 ? 23.036 -6.368 -3.858 1.00 24.33 554 GLY A O 1
ATOM 1605 N N . GLU A 1 214 ? 21.001 -5.568 -3.286 1.00 21.95 555 GLU A N 1
ATOM 1606 C CA . GLU A 1 214 ? 21.639 -4.590 -2.378 1.00 22.01 555 GLU A CA 1
ATOM 1607 C C . GLU A 1 214 ? 22.299 -5.263 -1.192 1.00 22.25 555 GLU A C 1
ATOM 1608 O O . GLU A 1 214 ? 23.323 -4.718 -0.643 1.00 26.58 555 GLU A O 1
ATOM 1614 N N . SER A 1 215 ? 21.817 -6.453 -0.847 1.00 22.46 556 SER A N 1
ATOM 1615 C CA . SER A 1 215 ? 22.544 -7.303 0.120 1.00 23.84 556 SER A CA 1
ATOM 1616 C C . SER A 1 215 ? 22.960 -8.593 -0.521 1.00 25.09 556 SER A C 1
ATOM 1617 O O . SER A 1 215 ? 22.170 -9.227 -1.228 1.00 24.03 556 SER A O 1
ATOM 1620 N N . THR A 1 216 ? 24.214 -8.987 -0.255 1.00 27.75 557 THR A N 1
ATOM 1621 C CA . THR A 1 216 ? 24.713 -10.239 -0.788 1.00 28.43 557 THR A CA 1
ATOM 1622 C C . THR A 1 216 ? 24.591 -11.312 0.238 1.00 28.00 557 THR A C 1
ATOM 1623 O O . THR A 1 216 ? 24.928 -12.469 -0.018 1.00 28.22 557 THR A O 1
ATOM 1627 N N . ALA A 1 217 ? 24.024 -10.988 1.420 1.00 25.82 558 ALA A N 1
ATOM 1628 C CA . ALA A 1 217 ? 23.815 -12.048 2.359 1.00 24.74 558 ALA A CA 1
ATOM 1629 C C . ALA A 1 217 ? 23.003 -13.238 1.834 1.00 22.01 558 ALA A C 1
ATOM 1630 O O . ALA A 1 217 ? 22.086 -13.153 1.039 1.00 22.99 558 ALA A O 1
ATOM 1632 N N . ASP A 1 218 ? 23.317 -14.442 2.298 1.00 26.79 559 ASP A N 1
ATOM 1633 C CA . ASP A 1 218 ? 22.621 -15.608 1.750 1.00 26.54 559 ASP A CA 1
ATOM 1634 C C . ASP A 1 218 ? 21.090 -15.565 1.716 1.00 25.90 559 ASP A C 1
ATOM 1635 O O . ASP A 1 218 ? 20.457 -15.973 0.791 1.00 25.47 559 ASP A O 1
ATOM 1640 N N . TRP A 1 219 ? 20.461 -15.163 2.841 1.00 23.95 560 TRP A N 1
ATOM 1641 C CA . TRP A 1 219 ? 19.024 -15.101 2.895 1.00 21.51 560 TRP A CA 1
ATOM 1642 C C . TRP A 1 219 ? 18.379 -13.953 2.050 1.00 19.04 560 TRP A C 1
ATOM 1643 O O . TRP A 1 219 ? 17.150 -14.038 1.731 1.00 21.27 560 TRP A O 1
ATOM 1654 N N . ALA A 1 220 ? 19.201 -12.971 1.740 1.00 19.14 561 ALA A N 1
ATOM 1655 C CA . ALA A 1 220 ? 18.625 -11.763 1.108 1.00 18.90 561 ALA A CA 1
ATOM 1656 C C . ALA A 1 220 ? 18.947 -11.669 -0.414 1.00 20.96 561 ALA A C 1
ATOM 1657 O O . ALA A 1 220 ? 18.254 -10.981 -1.176 1.00 18.42 561 ALA A O 1
ATOM 1659 N N . LYS A 1 221 ? 20.009 -12.413 -0.763 1.00 21.46 562 LYS A N 1
ATOM 1660 C CA . LYS A 1 221 ? 20.690 -12.166 -2.063 1.00 22.27 562 LYS A CA 1
ATOM 1661 C C . LYS A 1 221 ? 19.804 -12.340 -3.235 1.00 21.74 562 LYS A C 1
ATOM 1662 O O . LYS A 1 221 ? 20.072 -11.685 -4.266 1.00 24.46 562 LYS A O 1
ATOM 1668 N N . ASN A 1 222 ? 18.802 -13.196 -3.140 1.00 20.68 563 ASN A N 1
ATOM 1669 C CA . ASN A 1 222 ? 17.807 -13.492 -4.147 1.00 22.62 563 ASN A CA 1
ATOM 1670 C C . ASN A 1 222 ? 16.411 -12.842 -3.983 1.00 22.82 563 ASN A C 1
ATOM 1671 O O . ASN A 1 222 ? 15.465 -13.158 -4.667 1.00 23.03 563 ASN A O 1
ATOM 1676 N N . LEU A 1 223 ? 16.227 -11.961 -2.969 1.00 19.64 564 LEU A N 1
ATOM 1677 C CA . LEU A 1 223 ? 14.910 -11.302 -2.809 1.00 20.56 564 LEU A CA 1
ATOM 1678 C C . LEU A 1 223 ? 14.669 -10.163 -3.790 1.00 20.42 564 LEU A C 1
ATOM 1679 O O . LEU A 1 223 ? 15.588 -9.433 -4.087 1.00 20.43 564 LEU A O 1
ATOM 1684 N N . LYS A 1 224 ? 13.428 -10.076 -4.260 1.00 19.52 565 LYS A N 1
ATOM 1685 C CA . LYS A 1 224 ? 12.988 -9.048 -5.183 1.00 20.91 565 LYS A CA 1
ATOM 1686 C C . LYS A 1 224 ? 11.955 -8.151 -4.512 1.00 20.24 565 LYS A C 1
ATOM 1687 O O . LYS A 1 224 ? 11.052 -8.615 -3.817 1.00 19.26 565 LYS A O 1
ATOM 1693 N N . ARG A 1 225 ? 12.118 -6.857 -4.739 1.00 21.97 566 ARG A N 1
ATOM 1694 C CA . ARG A 1 225 ? 11.303 -5.827 -4.188 1.00 22.89 566 ARG A CA 1
ATOM 1695 C C . ARG A 1 225 ? 9.850 -6.019 -4.591 1.00 23.04 566 ARG A C 1
ATOM 1696 O O . ARG A 1 225 ? 8.945 -5.766 -3.865 1.00 21.66 566 ARG A O 1
ATOM 1704 N N . GLU A 1 226 ? 9.655 -6.478 -5.814 1.00 22.35 567 GLU A N 1
ATOM 1705 C CA . GLU A 1 226 ? 8.324 -6.585 -6.295 1.00 22.37 567 GLU A CA 1
ATOM 1706 C C . GLU A 1 226 ? 7.491 -7.688 -5.630 1.00 21.49 567 GLU A C 1
ATOM 1707 O O . GLU A 1 226 ? 6.326 -7.708 -5.771 1.00 22.70 567 GLU A O 1
ATOM 1713 N N . ASP A 1 227 ? 8.144 -8.557 -4.891 1.00 19.40 568 ASP A N 1
ATOM 1714 C CA . ASP A 1 227 ? 7.505 -9.603 -4.187 1.00 19.00 568 ASP A CA 1
ATOM 1715 C C . ASP A 1 227 ? 7.025 -9.078 -2.814 1.00 16.04 568 ASP A C 1
ATOM 1716 O O . ASP A 1 227 ? 6.406 -9.850 -2.045 1.00 15.09 568 ASP A O 1
ATOM 1721 N N . PHE A 1 228 ? 7.165 -7.775 -2.563 1.00 16.22 569 PHE A N 1
ATOM 1722 C CA . PHE A 1 228 ? 6.680 -7.261 -1.247 1.00 15.12 569 PHE A CA 1
ATOM 1723 C C . PHE A 1 228 ? 5.699 -6.133 -1.448 1.00 16.92 569 PHE A C 1
ATOM 1724 O O . PHE A 1 228 ? 5.675 -5.487 -2.504 1.00 17.16 569 PHE A O 1
ATOM 1732 N N . ARG A 1 229 ? 4.865 -5.887 -0.449 1.00 13.11 570 ARG A N 1
ATOM 1733 C CA . ARG A 1 229 ? 3.906 -4.823 -0.417 1.00 14.52 570 ARG A CA 1
ATOM 1734 C C . ARG A 1 229 ? 3.892 -4.176 0.967 1.00 14.96 570 ARG A C 1
ATOM 1735 O O . ARG A 1 229 ? 4.155 -4.793 1.920 1.00 15.20 570 ARG A O 1
ATOM 1743 N N . LEU A 1 230 ? 3.524 -2.926 0.985 1.00 14.14 571 LEU A N 1
ATOM 1744 C CA . LEU A 1 230 ? 3.338 -2.147 2.251 1.00 12.11 571 LEU A CA 1
ATOM 1745 C C . LEU A 1 230 ? 1.868 -2.111 2.566 1.00 14.29 571 LEU A C 1
ATOM 1746 O O . LEU A 1 230 ? 0.993 -1.980 1.647 1.00 14.73 571 LEU A O 1
ATOM 1751 N N . LEU A 1 231 ? 1.447 -2.178 3.839 1.00 13.85 572 LEU A N 1
ATOM 1752 C CA . LEU A 1 231 ? 0.099 -2.063 4.355 1.00 13.77 572 LEU A CA 1
ATOM 1753 C C . LEU A 1 231 ? -0.160 -0.657 4.757 1.00 14.13 572 LEU A C 1
ATOM 1754 O O . LEU A 1 231 ? 0.541 -0.130 5.627 1.00 13.90 572 LEU A O 1
ATOM 1759 N N . CYS A 1 232 ? -1.149 0.025 4.180 1.00 15.93 573 CYS A N 1
ATOM 1760 C CA . CYS A 1 232 ? -1.382 1.418 4.525 1.00 14.62 573 CYS A CA 1
ATOM 1761 C C . CYS A 1 232 ? -2.543 1.423 5.529 1.00 15.53 573 CYS A C 1
ATOM 1762 O O . CYS A 1 232 ? -3.361 0.464 5.651 1.00 17.31 573 CYS A O 1
ATOM 1765 N N . LEU A 1 233 ? -2.602 2.461 6.371 1.00 16.54 574 LEU A N 1
ATOM 1766 C CA . LEU A 1 233 ? -3.593 2.427 7.447 1.00 18.72 574 LEU A CA 1
ATOM 1767 C C . LEU A 1 233 ? -5.053 2.563 6.958 1.00 19.39 574 LEU A C 1
ATOM 1768 O O . LEU A 1 233 ? -5.966 2.261 7.683 1.00 20.75 574 LEU A O 1
ATOM 1773 N N . ASP A 1 234 ? -5.243 2.957 5.716 1.00 18.70 575 ASP A N 1
ATOM 1774 C CA . ASP A 1 234 ? -6.604 2.988 5.154 1.00 20.74 575 ASP A CA 1
ATOM 1775 C C . ASP A 1 234 ? -7.049 1.657 4.605 1.00 23.14 575 ASP A C 1
ATOM 1776 O O . ASP A 1 234 ? -8.141 1.563 4.027 1.00 24.82 575 ASP A O 1
ATOM 1781 N N . GLY A 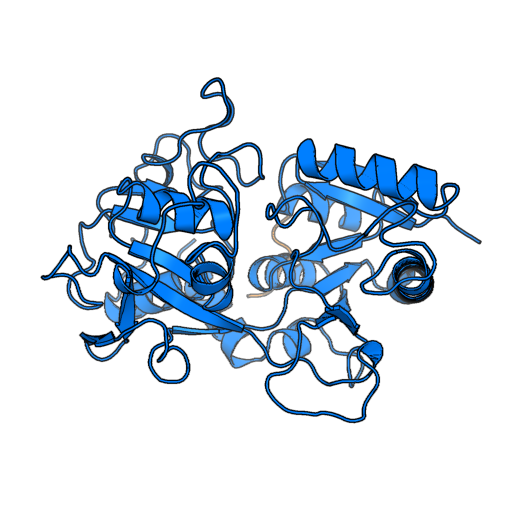1 235 ? -6.269 0.604 4.839 1.00 20.55 576 GLY A N 1
ATOM 1782 C CA . GLY A 1 235 ? -6.671 -0.753 4.397 1.00 21.06 576 GLY A CA 1
ATOM 1783 C C . GLY A 1 235 ? -6.191 -1.118 3.004 1.00 19.02 576 GLY A C 1
ATOM 1784 O O . GLY A 1 235 ? -6.469 -2.249 2.556 1.00 21.46 576 GLY A O 1
ATOM 1785 N N . THR A 1 236 ? -5.519 -0.234 2.274 1.00 17.33 577 THR A N 1
ATOM 1786 C CA . THR A 1 236 ? -4.943 -0.522 0.933 1.00 20.04 577 THR A CA 1
ATOM 1787 C C . THR A 1 236 ? -3.534 -1.169 1.042 1.00 17.75 577 THR A C 1
ATOM 1788 O O . THR A 1 236 ? -2.936 -1.151 2.137 1.00 17.24 577 THR A O 1
ATOM 1792 N N . ARG A 1 237 ? -2.979 -1.671 -0.075 1.00 18.20 578 ARG A N 1
ATOM 1793 C CA . ARG A 1 237 ? -1.698 -2.306 -0.147 1.00 18.12 578 ARG A CA 1
ATOM 1794 C C . ARG A 1 237 ? -1.010 -1.578 -1.283 1.00 19.63 578 ARG A C 1
ATOM 1795 O O . ARG A 1 237 ? -1.673 -1.312 -2.338 1.00 20.37 578 ARG A O 1
ATOM 1803 N N . LYS A 1 238 ? 0.267 -1.256 -1.144 1.00 17.48 579 LYS A N 1
ATOM 1804 C CA . LYS A 1 238 ? 1.030 -0.548 -2.145 1.00 15.15 579 LYS A CA 1
ATOM 1805 C C . LYS A 1 238 ? 2.421 -1.124 -2.375 1.00 17.79 579 LYS A C 1
ATOM 1806 O O . LYS A 1 238 ? 2.974 -1.703 -1.501 1.00 16.01 579 LYS A O 1
ATOM 1812 N N . PRO A 1 239 ? 2.973 -0.938 -3.562 1.00 18.19 580 PRO A N 1
ATOM 1813 C CA . PRO A 1 239 ? 4.355 -1.314 -3.805 1.00 19.11 580 PRO A CA 1
ATOM 1814 C C . PRO A 1 239 ? 5.281 -0.520 -2.866 1.00 16.70 580 PRO A C 1
ATOM 1815 O O . PRO A 1 239 ? 4.954 0.619 -2.364 1.00 16.71 580 PRO A O 1
ATOM 1819 N N . VAL A 1 240 ? 6.457 -1.080 -2.688 1.00 18.85 581 VAL A N 1
ATOM 1820 C CA . VAL A 1 240 ? 7.339 -0.511 -1.667 1.00 18.08 581 VAL A CA 1
ATOM 1821 C C . VAL A 1 240 ? 7.954 0.851 -2.130 1.00 19.91 581 VAL A C 1
ATOM 1822 O O . VAL A 1 240 ? 8.652 1.470 -1.354 1.00 21.82 581 VAL A O 1
ATOM 1826 N N . THR A 1 241 ? 7.773 1.276 -3.418 1.00 17.41 582 THR A N 1
ATOM 1827 C CA . THR A 1 241 ? 8.083 2.577 -3.891 1.00 19.78 582 THR A CA 1
ATOM 1828 C C . THR A 1 241 ? 7.174 3.640 -3.265 1.00 19.44 582 THR A C 1
ATOM 1829 O O . THR A 1 241 ? 7.498 4.889 -3.401 1.00 21.25 582 THR A O 1
ATOM 1833 N N . GLU A 1 242 ? 6.074 3.264 -2.603 1.00 17.96 583 GLU A N 1
ATOM 1834 C CA . GLU A 1 242 ? 5.074 4.267 -2.183 1.00 18.74 583 GLU A CA 1
ATOM 1835 C C . GLU A 1 242 ? 5.099 4.542 -0.691 1.00 15.82 583 GLU A C 1
ATOM 1836 O O . GLU A 1 242 ? 4.089 4.923 -0.132 1.00 16.12 583 GLU A O 1
ATOM 1842 N N . ALA A 1 243 ? 6.255 4.291 -0.085 1.00 15.81 584 ALA A N 1
ATOM 1843 C CA . ALA A 1 243 ? 6.374 4.450 1.376 1.00 16.29 584 ALA A CA 1
ATOM 1844 C C . ALA A 1 243 ? 5.978 5.862 1.882 1.00 17.20 584 ALA A C 1
ATOM 1845 O O . ALA A 1 243 ? 5.362 5.935 2.936 1.00 15.16 584 ALA A O 1
ATOM 1847 N N . GLN A 1 244 ? 6.223 6.899 1.082 1.00 16.24 585 GLN A N 1
ATOM 1848 C CA . GLN A 1 244 ? 5.908 8.298 1.547 1.00 16.66 585 GLN A CA 1
ATOM 1849 C C . GLN A 1 244 ? 4.406 8.506 1.684 1.00 15.78 585 GLN A C 1
ATOM 1850 O O . GLN A 1 244 ? 3.968 9.477 2.299 1.00 16.75 585 GLN A O 1
ATOM 1856 N N . SER A 1 245 ? 3.580 7.697 1.039 1.00 15.81 586 SER A N 1
ATOM 1857 C CA . SER A 1 245 ? 2.113 7.650 1.164 1.00 15.20 586 SER A CA 1
ATOM 1858 C C . SER A 1 245 ? 1.429 6.451 1.752 1.00 16.49 586 SER A C 1
ATOM 1859 O O . SER A 1 245 ? 0.181 6.332 1.910 1.00 18.66 586 SER A O 1
ATOM 1862 N N . CYS A 1 246 ? 2.279 5.577 2.285 1.00 13.04 587 CYS A N 1
ATOM 1863 C CA . CYS A 1 246 ? 1.838 4.342 2.914 1.00 13.51 587 CYS A CA 1
ATOM 1864 C C . CYS A 1 246 ? 2.803 3.894 4.040 1.00 14.08 587 CYS A C 1
ATOM 1865 O O . CYS A 1 246 ? 3.435 2.863 3.948 1.00 14.29 587 CYS A O 1
ATOM 1868 N N . HIS A 1 247 ? 2.817 4.688 5.102 1.00 14.53 588 HIS A N 1
ATOM 1869 C CA . HIS A 1 247 ? 3.622 4.396 6.276 1.00 14.63 588 HIS A CA 1
ATOM 1870 C C . HIS A 1 247 ? 2.755 4.487 7.531 1.00 13.53 588 HIS A C 1
ATOM 1871 O O . HIS A 1 247 ? 1.680 4.976 7.513 1.00 16.17 588 HIS A O 1
ATOM 1878 N N . LEU A 1 248 ? 3.290 3.945 8.597 1.00 13.26 589 LEU A N 1
ATOM 1879 C CA . LEU A 1 248 ? 2.670 4.039 9.929 1.00 12.99 589 LEU A CA 1
ATOM 1880 C C . LEU A 1 248 ? 3.000 5.276 10.722 1.00 12.64 589 LEU A C 1
ATOM 1881 O O . LEU A 1 248 ? 2.123 5.758 11.537 1.00 16.46 589 LEU A O 1
ATOM 1886 N N . ALA A 1 249 ? 4.201 5.768 10.497 1.00 13.75 590 ALA A N 1
ATOM 1887 C CA . ALA A 1 249 ? 4.678 7.021 11.172 1.00 14.32 590 ALA A CA 1
ATOM 1888 C C . ALA A 1 249 ? 5.978 7.433 10.615 1.00 14.50 590 ALA A C 1
ATOM 1889 O O . ALA A 1 249 ? 6.679 6.605 9.981 1.00 14.36 590 ALA A O 1
ATOM 1891 N N . VAL A 1 250 ? 6.406 8.671 10.844 1.00 14.18 591 VAL A N 1
ATOM 1892 C CA . VAL A 1 250 ? 7.768 9.062 10.657 1.00 14.45 591 VAL A CA 1
ATOM 1893 C C . VAL A 1 250 ? 8.513 9.062 12.006 1.00 16.15 591 VAL A C 1
ATOM 1894 O O . VAL A 1 250 ? 7.966 9.574 13.046 1.00 17.91 591 VAL A O 1
ATOM 1898 N N . ALA A 1 251 ? 9.554 8.264 12.088 1.00 11.88 592 ALA A N 1
ATOM 1899 C CA . ALA A 1 251 ? 10.329 8.040 13.353 1.00 13.71 592 ALA A CA 1
ATOM 1900 C C . ALA A 1 251 ? 11.462 8.993 13.474 1.00 13.01 592 ALA A C 1
ATOM 1901 O O . ALA A 1 251 ? 12.167 9.318 12.469 1.00 13.68 592 ALA A O 1
ATOM 1903 N N . PRO A 1 252 ? 11.882 9.422 14.702 1.00 11.51 593 PRO A N 1
ATOM 1904 C CA . PRO A 1 252 ? 13.097 10.172 14.904 1.00 12.45 593 PRO A CA 1
ATOM 1905 C C . PRO A 1 252 ? 14.352 9.298 14.718 1.00 10.81 593 PRO A C 1
ATOM 1906 O O . PRO A 1 252 ? 14.349 8.094 15.095 1.00 11.43 593 PRO A O 1
ATOM 1910 N N . ASN A 1 253 ? 15.377 9.781 14.083 1.00 12.04 594 ASN A N 1
ATOM 1911 C CA . ASN A 1 253 ? 16.552 8.958 13.803 1.00 10.81 594 ASN A CA 1
ATOM 1912 C C . ASN A 1 253 ? 17.229 8.396 15.019 1.00 9.40 594 ASN A C 1
ATOM 1913 O O . ASN A 1 253 ? 17.118 8.985 16.172 1.00 11.20 594 ASN A O 1
ATOM 1918 N N . HIS A 1 254 ? 17.781 7.212 14.965 1.00 10.23 595 HIS A N 1
ATOM 1919 C CA . HIS A 1 254 ? 18.573 6.722 16.060 1.00 9.24 595 HIS A CA 1
ATOM 1920 C C . HIS A 1 254 ? 19.595 7.740 16.491 1.00 9.13 595 HIS A C 1
ATOM 1921 O O . HIS A 1 254 ? 20.187 8.440 15.579 1.00 10.73 595 HIS A O 1
ATOM 1928 N N . ALA A 1 255 ? 20.044 7.817 17.758 1.00 10.50 596 ALA A N 1
ATOM 1929 C CA . ALA A 1 255 ? 20.969 8.846 18.178 1.00 10.14 596 ALA A CA 1
ATOM 1930 C C . ALA A 1 255 ? 21.799 8.388 19.356 1.00 9.53 596 ALA A C 1
ATOM 1931 O O . ALA A 1 255 ? 21.334 7.467 20.149 1.00 10.83 596 ALA A O 1
ATOM 1933 N N . VAL A 1 256 ? 22.970 8.961 19.567 1.00 10.68 597 VAL A N 1
ATOM 1934 C CA . VAL A 1 256 ? 23.827 8.625 20.673 1.00 9.38 597 VAL A CA 1
ATOM 1935 C C . VAL A 1 256 ? 23.348 9.380 21.927 1.00 10.77 597 VAL A C 1
ATOM 1936 O O . VAL A 1 256 ? 22.916 10.526 21.848 1.00 11.75 597 VAL A O 1
ATOM 1940 N N . VAL A 1 257 ? 23.324 8.611 23.045 1.00 9.23 598 VAL A N 1
ATOM 1941 C CA . VAL A 1 257 ? 23.031 9.258 24.318 1.00 10.69 598 VAL A CA 1
ATOM 1942 C C . VAL A 1 257 ? 24.154 9.054 25.308 1.00 11.40 598 VAL A C 1
ATOM 1943 O O . VAL A 1 257 ? 24.942 8.098 25.208 1.00 12.09 598 VAL A O 1
ATOM 1947 N N . SER A 1 258 ? 24.230 9.986 26.317 1.00 11.12 599 SER A N 1
ATOM 1948 C CA . SER A 1 258 ? 25.196 9.870 27.391 1.00 12.15 599 SER A CA 1
ATOM 1949 C C . SER A 1 258 ? 24.641 10.582 28.611 1.00 12.15 599 SER A C 1
ATOM 1950 O O . SER A 1 258 ? 23.597 11.217 28.570 1.00 12.51 599 SER A O 1
ATOM 1953 N N . ARG A 1 259 ? 25.418 10.484 29.675 1.00 14.64 600 ARG A N 1
ATOM 1954 C CA . ARG A 1 259 ? 25.173 11.345 30.785 1.00 17.04 600 ARG A CA 1
ATOM 1955 C C . ARG A 1 259 ? 25.477 12.739 30.364 1.00 14.80 600 ARG A C 1
ATOM 1956 O O . ARG A 1 259 ? 26.365 12.993 29.618 1.00 15.17 600 ARG A O 1
ATOM 1964 N N . SER A 1 260 ? 24.716 13.645 30.963 1.00 17.44 601 SER A N 1
ATOM 1965 C CA . SER A 1 260 ? 24.893 15.020 30.730 1.00 18.28 601 SER A CA 1
ATOM 1966 C C . SER A 1 260 ? 26.374 15.559 30.918 1.00 16.38 601 SER A C 1
ATOM 1967 O O . SER A 1 260 ? 26.913 16.196 30.110 1.00 18.62 601 SER A O 1
ATOM 1970 N N . ASP A 1 261 ? 27.033 15.207 32.003 1.00 18.46 602 ASP A N 1
ATOM 1971 C CA . ASP A 1 261 ? 28.399 15.598 32.207 1.00 20.81 602 ASP A CA 1
ATOM 1972 C C . ASP A 1 261 ? 29.449 14.978 31.393 1.00 19.25 602 ASP A C 1
ATOM 1973 O O . ASP A 1 261 ? 30.583 15.385 31.439 1.00 22.38 602 ASP A O 1
ATOM 1978 N N . ARG A 1 262 ? 29.060 13.921 30.598 1.00 15.77 603 ARG A N 1
ATOM 1979 C CA . ARG A 1 262 ? 30.003 13.412 29.626 1.00 15.56 603 ARG A CA 1
ATOM 1980 C C . ARG A 1 262 ? 29.663 13.762 28.198 1.00 15.48 603 ARG A C 1
ATOM 1981 O O . ARG A 1 262 ? 30.526 13.463 27.299 1.00 13.58 603 ARG A O 1
ATOM 1989 N N . ALA A 1 263 ? 28.569 14.454 27.952 1.00 14.46 604 ALA A N 1
ATOM 1990 C CA . ALA A 1 263 ? 28.040 14.647 26.562 1.00 14.20 604 ALA A CA 1
ATOM 1991 C C . ALA A 1 263 ? 28.947 15.429 25.742 1.00 16.14 604 ALA A C 1
ATOM 1992 O O . ALA A 1 263 ? 29.189 15.126 24.558 1.00 16.30 604 ALA A O 1
ATOM 1994 N N . ALA A 1 264 ? 29.544 16.509 26.273 1.00 16.28 605 ALA A N 1
ATOM 1995 C CA . ALA A 1 264 ? 30.448 17.289 25.457 1.00 16.96 605 ALA A CA 1
ATOM 1996 C C . ALA A 1 264 ? 31.681 16.550 24.987 1.00 16.01 605 ALA A C 1
ATOM 1997 O O . ALA A 1 264 ? 32.135 16.680 23.878 1.00 18.68 605 ALA A O 1
ATOM 1999 N N . HIS A 1 265 ? 32.269 15.763 25.865 1.00 17.60 606 HIS A N 1
ATOM 2000 C CA . HIS A 1 265 ? 33.434 14.998 25.565 1.00 17.05 606 HIS A CA 1
ATOM 2001 C C . HIS A 1 265 ? 33.087 13.855 24.571 1.00 16.97 606 HIS A C 1
ATOM 2002 O O . HIS A 1 265 ? 33.912 13.554 23.640 1.00 17.63 606 HIS A O 1
ATOM 2009 N N . VAL A 1 266 ? 31.979 13.165 24.852 1.00 14.85 607 VAL A N 1
ATOM 2010 C CA . VAL A 1 266 ? 31.516 12.102 23.919 1.00 12.87 607 VAL A CA 1
ATOM 2011 C C . VAL A 1 266 ? 31.356 12.734 22.571 1.00 13.62 607 VAL A C 1
ATOM 2012 O O . VAL A 1 266 ? 31.820 12.158 21.536 1.00 14.68 607 VAL A O 1
ATOM 2016 N N . GLU A 1 267 ? 30.776 13.920 22.483 1.00 13.26 608 GLU A N 1
ATOM 2017 C CA . GLU A 1 267 ? 30.505 14.546 21.169 1.00 14.69 608 GLU A CA 1
ATOM 2018 C C . GLU A 1 267 ? 31.855 14.836 20.442 1.00 15.36 608 GLU A C 1
ATOM 2019 O O . GLU A 1 267 ? 32.029 14.541 19.238 1.00 16.44 608 GLU A O 1
ATOM 2025 N N . GLN A 1 268 ? 32.790 15.472 21.139 1.00 16.37 609 GLN A N 1
ATOM 2026 C CA . GLN A 1 268 ? 34.100 15.817 20.503 1.00 18.93 609 GLN A CA 1
ATOM 2027 C C . GLN A 1 268 ? 34.804 14.591 20.014 1.00 16.91 609 GLN A C 1
ATOM 2028 O O . GLN A 1 268 ? 35.314 14.530 18.854 1.00 19.62 609 GLN A O 1
ATOM 2034 N N . VAL A 1 269 ? 34.868 13.527 20.826 1.00 17.32 610 VAL A N 1
ATOM 2035 C CA . VAL A 1 269 ? 35.522 12.321 20.443 1.00 16.65 610 VAL A CA 1
ATOM 2036 C C . VAL A 1 269 ? 34.804 11.672 19.253 1.00 15.88 610 VAL A C 1
ATOM 2037 O O . VAL A 1 269 ? 35.547 11.261 18.286 1.00 16.64 610 VAL A O 1
ATOM 2041 N N . LEU A 1 270 ? 33.496 11.593 19.240 1.00 14.20 611 LEU A N 1
ATOM 2042 C CA . LEU A 1 270 ? 32.785 10.945 18.063 1.00 13.94 611 LEU A CA 1
ATOM 2043 C C . LEU A 1 270 ? 33.040 11.771 16.811 1.00 15.19 611 LEU A C 1
ATOM 2044 O O . LEU A 1 270 ? 33.179 11.192 15.722 1.00 15.33 611 LEU A O 1
ATOM 2049 N N . LEU A 1 271 ? 33.021 13.080 16.884 1.00 15.48 612 LEU A N 1
ATOM 2050 C CA . LEU A 1 271 ? 33.294 13.883 15.696 1.00 14.23 612 LEU A CA 1
ATOM 2051 C C . LEU A 1 271 ? 34.680 13.575 15.106 1.00 15.54 612 LEU A C 1
ATOM 2052 O O . LEU A 1 271 ? 34.844 13.466 13.898 1.00 17.67 612 LEU A O 1
ATOM 2057 N N . HIS A 1 272 ? 35.670 13.401 15.961 1.00 13.75 613 HIS A N 1
ATOM 2058 C CA . HIS A 1 272 ? 36.989 13.000 15.483 1.00 16.10 613 HIS A CA 1
ATOM 2059 C C . HIS A 1 272 ? 37.017 11.564 15.013 1.00 17.09 613 HIS A C 1
ATOM 2060 O O . HIS A 1 272 ? 37.576 11.251 14.003 1.00 18.24 613 HIS A O 1
ATOM 2067 N N . GLN A 1 273 ? 36.386 10.686 15.767 1.00 16.04 614 GLN A N 1
ATOM 2068 C CA . GLN A 1 273 ? 36.365 9.298 15.297 1.00 15.45 614 GLN A CA 1
ATOM 2069 C C . GLN A 1 273 ? 35.728 9.093 13.917 1.00 15.13 614 GLN A C 1
ATOM 2070 O O . GLN A 1 273 ? 36.250 8.225 13.149 1.00 15.38 614 GLN A O 1
ATOM 2076 N N . GLN A 1 274 ? 34.661 9.813 13.617 1.00 14.17 615 GLN A N 1
ATOM 2077 C CA . GLN A 1 274 ? 33.991 9.636 12.289 1.00 14.72 615 GLN A CA 1
ATOM 2078 C C . GLN A 1 274 ? 34.871 10.304 11.217 1.00 16.33 615 GLN A C 1
ATOM 2079 O O . GLN A 1 274 ? 34.827 9.872 10.054 1.00 18.89 615 GLN A O 1
ATOM 2085 N N . ALA A 1 275 ? 35.599 11.314 11.582 1.00 15.71 616 ALA A N 1
ATOM 2086 C CA . ALA A 1 275 ? 36.568 11.913 10.578 1.00 17.77 616 ALA A CA 1
ATOM 2087 C C . ALA A 1 275 ? 37.613 10.912 10.187 1.00 18.72 616 ALA A C 1
ATOM 2088 O O . ALA A 1 275 ? 38.042 10.952 8.970 1.00 19.70 616 ALA A O 1
ATOM 2090 N N . LEU A 1 276 ? 38.020 9.986 11.054 1.00 17.65 617 LEU A N 1
ATOM 2091 C CA . LEU A 1 276 ? 38.930 8.901 10.740 1.00 17.88 617 LEU A CA 1
ATOM 2092 C C . LEU A 1 276 ? 38.208 7.749 10.081 1.00 20.11 617 LEU A C 1
ATOM 2093 O O . LEU A 1 276 ? 38.686 7.169 9.063 1.00 20.00 617 LEU A O 1
ATOM 2098 N N . PHE A 1 277 ? 37.064 7.332 10.653 1.00 16.66 618 PHE A N 1
ATOM 2099 C CA . PHE A 1 277 ? 36.512 6.004 10.283 1.00 14.34 618 PHE A CA 1
ATOM 2100 C C . PHE A 1 277 ? 35.082 6.064 9.715 1.00 13.21 618 PHE A C 1
ATOM 2101 O O . PHE A 1 277 ? 34.530 4.946 9.479 1.00 14.92 618 PHE A O 1
ATOM 2109 N N . GLY A 1 278 ? 34.495 7.238 9.449 1.00 13.99 619 GLY A N 1
ATOM 2110 C CA . GLY A 1 278 ? 33.170 7.400 8.964 1.00 17.07 619 GLY A CA 1
ATOM 2111 C C . GLY A 1 278 ? 33.165 7.188 7.440 1.00 17.89 619 GLY A C 1
ATOM 2112 O O . GLY A 1 278 ? 34.153 6.667 6.869 1.00 18.87 619 GLY A O 1
ATOM 2113 N N . LYS A 1 279 ? 32.021 7.539 6.872 1.00 20.89 620 LYS A N 1
ATOM 2114 C CA . LYS A 1 279 ? 31.845 7.328 5.404 1.00 23.27 620 LYS A CA 1
ATOM 2115 C C . LYS A 1 279 ? 32.796 8.333 4.765 1.00 23.94 620 LYS A C 1
ATOM 2116 O O . LYS A 1 279 ? 32.804 9.535 5.094 1.00 28.08 620 LYS A O 1
ATOM 2122 N N . ASN A 1 280 ? 33.639 7.807 3.873 1.00 29.46 621 ASN A N 1
ATOM 2123 C CA . ASN A 1 280 ? 34.763 8.597 3.314 1.00 30.00 621 ASN A CA 1
ATOM 2124 C C . ASN A 1 280 ? 35.774 9.144 4.364 1.00 28.92 621 ASN A C 1
ATOM 2125 O O . ASN A 1 280 ? 36.433 10.157 4.142 1.00 29.48 621 ASN A O 1
ATOM 2130 N N . GLY A 1 281 ? 35.786 8.560 5.589 1.00 24.98 622 GLY A N 1
ATOM 2131 C CA . GLY A 1 281 ? 36.756 8.897 6.598 1.00 23.41 622 GLY A CA 1
ATOM 2132 C C . GLY A 1 281 ? 38.221 8.679 6.150 1.00 24.74 622 GLY A C 1
ATOM 2133 O O . GLY A 1 281 ? 38.553 7.868 5.253 1.00 23.17 622 GLY A O 1
ATOM 2134 N N . LYS A 1 282 ? 39.139 9.405 6.779 1.00 25.40 623 LYS A N 1
ATOM 2135 C CA . LYS A 1 282 ? 40.555 9.331 6.401 1.00 27.75 623 LYS A CA 1
ATOM 2136 C C . LYS A 1 282 ? 41.102 7.900 6.277 1.00 27.38 623 LYS A C 1
ATOM 2137 O O . LYS A 1 282 ? 41.941 7.614 5.423 1.00 28.69 623 LYS A O 1
ATOM 2143 N N . ASN A 1 283 ? 40.616 7.017 7.142 1.00 24.80 624 ASN A N 1
ATOM 2144 C CA . ASN A 1 283 ? 41.061 5.657 7.253 1.00 24.61 624 ASN A CA 1
ATOM 2145 C C . ASN A 1 283 ? 39.971 4.556 7.027 1.00 21.43 624 ASN A C 1
ATOM 2146 O O . ASN A 1 283 ? 40.174 3.430 7.408 1.00 23.23 624 ASN A O 1
ATOM 2151 N N . CYS A 1 284 ? 38.935 4.925 6.323 1.00 21.80 625 CYS A N 1
ATOM 2152 C CA . CYS A 1 284 ? 37.901 3.990 5.893 1.00 21.70 625 CYS A CA 1
ATOM 2153 C C . CYS A 1 284 ? 37.863 4.115 4.377 1.00 24.27 625 CYS A C 1
ATOM 2154 O O . CYS A 1 284 ? 37.587 5.190 3.909 1.00 24.57 625 CYS A O 1
ATOM 2157 N N . PRO A 1 285 ? 37.908 2.969 3.679 1.00 27.85 626 PRO A N 1
ATOM 2158 C CA . PRO A 1 285 ? 37.918 1.543 4.078 1.00 30.54 626 PRO A CA 1
ATOM 2159 C C . PRO A 1 285 ? 39.269 0.883 4.437 1.00 32.58 626 PRO A C 1
ATOM 2160 O O . PRO A 1 285 ? 39.308 -0.310 4.878 1.00 33.07 626 PRO A O 1
ATOM 2164 N N . ASP A 1 286 ? 40.366 1.635 4.257 1.00 34.74 627 ASP A N 1
ATOM 2165 C CA . ASP A 1 286 ? 41.706 1.127 4.498 1.00 37.16 627 ASP A CA 1
ATOM 2166 C C . ASP A 1 286 ? 41.889 0.342 5.784 1.00 37.09 627 ASP A C 1
ATOM 2167 O O . ASP A 1 286 ? 42.327 -0.840 5.741 1.00 37.81 627 ASP A O 1
ATOM 2172 N N . LYS A 1 287 ? 41.599 0.992 6.921 1.00 33.89 628 LYS A N 1
ATOM 2173 C CA . LYS A 1 287 ? 41.836 0.409 8.235 1.00 32.01 628 LYS A CA 1
ATOM 2174 C C . LYS A 1 287 ? 40.524 -0.081 8.853 1.00 31.12 628 LYS A C 1
ATOM 2175 O O . LYS A 1 287 ? 40.422 -1.237 9.180 1.00 32.32 628 LYS A O 1
ATOM 2181 N N . PHE A 1 288 ? 39.524 0.797 9.016 1.00 27.56 629 PHE A N 1
ATOM 2182 C CA . PHE A 1 288 ? 38.322 0.424 9.769 1.00 21.91 629 PHE A CA 1
ATOM 2183 C C . PHE A 1 288 ? 37.174 1.374 9.373 1.00 18.12 629 PHE A C 1
ATOM 2184 O O . PHE A 1 288 ? 37.398 2.591 9.208 1.00 18.44 629 PHE A O 1
ATOM 2192 N N . CYS A 1 289 ? 35.961 0.836 9.207 1.00 17.35 630 CYS A N 1
ATOM 2193 C CA . CYS A 1 289 ? 34.776 1.692 8.887 1.00 16.53 630 CYS A CA 1
ATOM 2194 C C . CYS A 1 289 ? 33.687 1.546 9.987 1.00 16.02 630 CYS A C 1
ATOM 2195 O O . CYS A 1 289 ? 33.167 0.458 10.237 1.00 17.51 630 CYS A O 1
ATOM 2198 N N . LEU A 1 290 ? 33.555 2.666 10.681 1.00 14.53 631 LEU A N 1
ATOM 2199 C CA . LEU A 1 290 ? 32.647 2.730 11.899 1.00 14.27 631 LEU A CA 1
ATOM 2200 C C . LEU A 1 290 ? 31.199 2.374 11.493 1.00 14.75 631 LEU A C 1
ATOM 2201 O O . LEU A 1 290 ? 30.405 1.902 12.349 1.00 14.68 631 LEU A O 1
ATOM 2206 N N . PHE A 1 291 ? 30.760 2.706 10.279 1.00 14.33 632 PHE A N 1
ATOM 2207 C CA . PHE A 1 291 ? 29.326 2.588 9.850 1.00 13.97 632 PHE A CA 1
ATOM 2208 C C . PHE A 1 291 ? 29.120 1.432 8.843 1.00 14.95 632 PHE A C 1
ATOM 2209 O O . PHE A 1 291 ? 28.133 1.460 8.081 1.00 18.20 632 PHE A O 1
ATOM 2217 N N . LYS A 1 292 ? 29.994 0.438 8.890 1.00 15.29 633 LYS A N 1
ATOM 2218 C CA . LYS A 1 292 ? 29.780 -0.821 8.197 1.00 18.46 633 LYS A CA 1
ATOM 2219 C C . LYS A 1 292 ? 29.822 -2.007 9.183 1.00 16.20 633 LYS A C 1
ATOM 2220 O O . LYS A 1 292 ? 30.583 -2.010 10.150 1.00 16.28 633 LYS A O 1
ATOM 2226 N N . SER A 1 293 ? 29.062 -3.069 8.865 1.00 16.72 634 SER A N 1
ATOM 2227 C CA . SER A 1 293 ? 29.081 -4.274 9.616 1.00 18.56 634 SER A CA 1
ATOM 2228 C C . SER A 1 293 ? 28.498 -5.445 8.779 1.00 23.10 634 SER A C 1
ATOM 2229 O O . SER A 1 293 ? 27.787 -6.294 9.300 1.00 25.82 634 SER A O 1
ATOM 2232 N N . GLU A 1 294 ? 28.855 -5.516 7.494 1.00 25.21 635 GLU A N 1
ATOM 2233 C CA . GLU A 1 294 ? 28.212 -6.561 6.620 1.00 28.99 635 GLU A CA 1
ATOM 2234 C C . GLU A 1 294 ? 26.657 -6.666 6.755 1.00 27.48 635 GLU A C 1
ATOM 2235 O O . GLU A 1 294 ? 26.065 -7.784 6.864 1.00 28.17 635 GLU A O 1
ATOM 2241 N N . THR A 1 295 ? 26.004 -5.499 6.769 1.00 27.02 636 THR A N 1
ATOM 2242 C CA . THR A 1 295 ? 24.515 -5.308 6.768 1.00 25.85 636 THR A CA 1
ATOM 2243 C C . THR A 1 295 ? 23.838 -5.492 8.130 1.00 25.54 636 THR A C 1
ATOM 2244 O O . THR A 1 295 ? 22.614 -5.351 8.270 1.00 27.20 636 THR A O 1
ATOM 2248 N N . LYS A 1 296 ? 24.648 -5.757 9.145 1.00 18.87 637 LYS A N 1
ATOM 2249 C CA . LYS A 1 296 ? 24.064 -6.173 10.387 1.00 18.72 637 LYS A CA 1
ATOM 2250 C C . LYS A 1 296 ? 23.834 -5.043 11.334 1.00 14.12 637 LYS A C 1
ATOM 2251 O O . LYS A 1 296 ? 23.313 -5.241 12.466 1.00 17.14 637 LYS A O 1
ATOM 2257 N N . ASN A 1 297 ? 24.070 -3.812 10.911 1.00 13.27 638 ASN A N 1
ATOM 2258 C CA . ASN A 1 297 ? 23.710 -2.643 11.693 1.00 12.08 638 ASN A CA 1
ATOM 2259 C C . ASN A 1 297 ? 24.251 -2.729 13.130 1.00 11.35 638 ASN A C 1
ATOM 2260 O O . ASN A 1 297 ? 23.507 -2.527 14.093 1.00 11.05 638 ASN 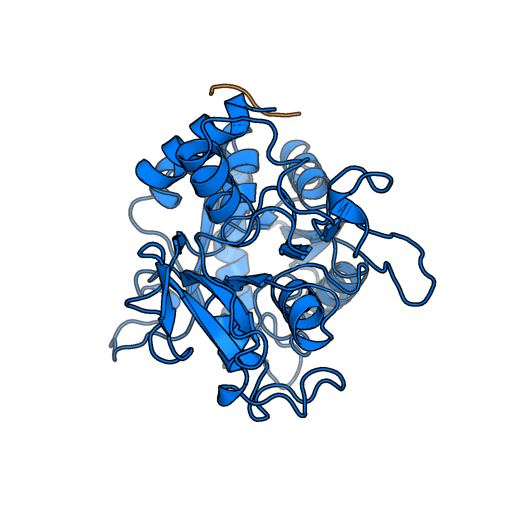A O 1
ATOM 2265 N N . LEU A 1 298 ? 25.543 -3.047 13.261 1.00 11.08 639 LEU A N 1
ATOM 2266 C CA . LEU A 1 298 ? 26.186 -3.192 14.563 1.00 10.80 639 LEU A CA 1
ATOM 2267 C C . LEU A 1 298 ? 26.742 -1.856 15.013 1.00 12.10 639 LEU A C 1
ATOM 2268 O O . LEU A 1 298 ? 27.531 -1.236 14.300 1.00 12.00 639 LEU A O 1
ATOM 2273 N N . LEU A 1 299 ? 26.335 -1.382 16.178 1.00 11.18 640 LEU A N 1
ATOM 2274 C CA . LEU A 1 299 ? 26.687 -0.083 16.858 1.00 12.24 640 LEU A CA 1
ATOM 2275 C C . LEU A 1 299 ? 25.941 1.035 16.213 1.00 11.70 640 LEU A C 1
ATOM 2276 O O . LEU A 1 299 ? 25.395 1.903 16.909 1.00 11.50 640 LEU A O 1
ATOM 2281 N N . PHE A 1 300 ? 25.972 1.131 14.879 1.00 11.59 641 PHE A N 1
ATOM 2282 C CA . PHE A 1 300 ? 25.241 2.110 14.125 1.00 11.67 641 PHE A CA 1
ATOM 2283 C C . PHE A 1 300 ? 24.548 1.402 12.955 1.00 8.81 641 PHE A C 1
ATOM 2284 O O . PHE A 1 300 ? 25.013 0.334 12.506 1.00 12.40 641 PHE A O 1
ATOM 2292 N N . ASN A 1 301 ? 23.559 2.035 12.363 1.00 10.00 642 ASN A N 1
ATOM 2293 C CA . ASN A 1 301 ? 23.018 1.513 11.058 1.00 11.42 642 ASN A CA 1
ATOM 2294 C C . ASN A 1 301 ? 24.068 1.660 9.986 1.00 11.75 642 ASN A C 1
ATOM 2295 O O . ASN A 1 301 ? 24.786 2.661 9.904 1.00 12.09 642 ASN A O 1
ATOM 2300 N N . ASP A 1 302 ? 24.085 0.628 9.153 1.00 11.89 643 ASP A N 1
ATOM 2301 C CA . ASP A 1 302 ? 25.052 0.598 8.055 1.00 12.61 643 ASP A CA 1
ATOM 2302 C C . ASP A 1 302 ? 24.754 1.685 7.082 1.00 12.82 643 ASP A C 1
ATOM 2303 O O . ASP A 1 302 ? 25.693 1.980 6.294 1.00 16.29 643 ASP A O 1
ATOM 2308 N N . ASN A 1 303 ? 23.576 2.265 7.071 1.00 12.67 644 ASN A N 1
ATOM 2309 C CA . ASN A 1 303 ? 23.247 3.380 6.124 1.00 14.50 644 ASN A CA 1
ATOM 2310 C C . ASN A 1 303 ? 23.550 4.768 6.698 1.00 14.75 644 ASN A C 1
ATOM 2311 O O . ASN A 1 303 ? 23.227 5.771 6.044 1.00 16.80 644 ASN A O 1
ATOM 2316 N N . THR A 1 304 ? 24.238 4.842 7.842 1.00 14.55 645 THR A N 1
ATOM 2317 C CA . THR A 1 304 ? 24.660 6.097 8.413 1.00 15.54 645 THR A CA 1
ATOM 2318 C C . THR A 1 304 ? 25.764 6.718 7.523 1.00 14.60 645 THR A C 1
ATOM 2319 O O . THR A 1 304 ? 26.823 6.167 7.356 1.00 15.00 645 THR A O 1
ATOM 2323 N N . GLU A 1 305 ? 25.504 7.989 7.166 1.00 15.60 646 GLU A N 1
ATOM 2324 C CA . GLU A 1 305 ? 26.473 8.777 6.422 1.00 17.29 646 GLU A CA 1
ATOM 2325 C C . GLU A 1 305 ? 27.404 9.490 7.398 1.00 17.19 646 GLU A C 1
ATOM 2326 O O . GLU A 1 305 ? 28.600 9.521 7.258 1.00 19.24 646 GLU A O 1
ATOM 2332 N N . CYS A 1 306 ? 26.828 9.995 8.528 1.00 15.13 647 CYS A N 1
ATOM 2333 C CA . CYS A 1 306 ? 27.591 10.660 9.573 1.00 14.05 647 CYS A CA 1
ATOM 2334 C C . CYS A 1 306 ? 26.661 10.625 10.861 1.00 10.47 647 CYS A C 1
ATOM 2335 O O . CYS A 1 306 ? 25.469 10.519 10.761 1.00 12.09 647 CYS A O 1
ATOM 2338 N N . LEU A 1 307 ? 27.310 10.996 11.967 1.00 13.62 648 LEU A N 1
ATOM 2339 C CA . LEU A 1 307 ? 26.528 11.490 13.160 1.00 13.01 648 LEU A CA 1
ATOM 2340 C C . LEU A 1 307 ? 26.525 13.038 13.051 1.00 14.40 648 LEU A C 1
ATOM 2341 O O . LEU A 1 307 ? 27.576 13.691 12.850 1.00 17.84 648 LEU A O 1
ATOM 2346 N N . ALA A 1 308 ? 25.368 13.545 13.197 1.00 13.36 649 ALA A N 1
ATOM 2347 C CA . ALA A 1 308 ? 25.139 15.021 12.969 1.00 13.80 649 ALA A CA 1
ATOM 2348 C C . ALA A 1 308 ? 24.870 15.703 14.247 1.00 15.02 649 ALA A C 1
ATOM 2349 O O . ALA A 1 308 ? 24.231 15.148 15.221 1.00 15.18 649 ALA A O 1
ATOM 2351 N N . LYS A 1 309 ? 25.282 16.961 14.314 1.00 15.37 650 LYS A N 1
ATOM 2352 C CA . LYS A 1 309 ? 24.968 17.814 15.460 1.00 16.28 650 LYS A CA 1
ATOM 2353 C C . LYS A 1 309 ? 23.522 18.138 15.525 1.00 17.75 650 LYS A C 1
ATOM 2354 O O . LYS A 1 309 ? 22.753 18.194 14.538 1.00 18.24 650 LYS A O 1
ATOM 2360 N N . LEU A 1 310 ? 23.007 18.250 16.780 1.00 18.37 651 LEU A N 1
ATOM 2361 C CA . LEU A 1 310 ? 21.601 18.490 17.000 1.00 19.98 651 LEU A CA 1
ATOM 2362 C C . LEU A 1 310 ? 21.353 20.020 17.102 1.00 23.76 651 LEU A C 1
ATOM 2363 O O . LEU A 1 310 ? 22.216 20.726 17.613 1.00 28.69 651 LEU A O 1
ATOM 2368 N N . GLY A 1 311 ? 20.235 20.484 16.620 1.00 26.87 652 GLY A N 1
ATOM 2369 C CA . GLY A 1 311 ? 19.876 21.914 16.807 1.00 25.78 652 GLY A CA 1
ATOM 2370 C C . GLY A 1 311 ? 19.135 22.125 18.096 1.00 27.22 652 GLY A C 1
ATOM 2371 O O . GLY A 1 311 ? 18.334 21.257 18.486 1.00 25.80 652 GLY A O 1
ATOM 2372 N N . GLY A 1 312 ? 19.508 23.197 18.787 1.00 24.79 653 GLY A N 1
ATOM 2373 C CA . GLY A 1 312 ? 18.689 23.628 19.949 1.00 24.56 653 GLY A CA 1
ATOM 2374 C C . GLY A 1 312 ? 19.012 22.835 21.194 1.00 20.62 653 GLY A C 1
ATOM 2375 O O . GLY A 1 312 ? 18.187 22.812 22.108 1.00 23.14 653 GLY A O 1
ATOM 2376 N N . ARG A 1 313 ? 20.186 22.199 21.259 1.00 18.39 654 ARG A N 1
ATOM 2377 C CA . ARG A 1 313 ? 20.523 21.452 22.458 1.00 18.40 654 ARG A CA 1
ATOM 2378 C C . ARG A 1 313 ? 19.324 20.762 23.015 1.00 16.64 654 ARG A C 1
ATOM 2379 O O . ARG A 1 313 ? 18.875 21.064 24.179 1.00 15.60 654 ARG A O 1
ATOM 2387 N N . PRO A 1 314 ? 18.728 19.806 22.315 1.00 15.35 655 PRO A N 1
ATOM 2388 C CA . PRO A 1 314 ? 17.406 19.347 22.692 1.00 13.69 655 PRO A CA 1
ATOM 2389 C C . PRO A 1 314 ? 17.403 18.404 23.835 1.00 12.04 655 PRO A C 1
ATOM 2390 O O . PRO A 1 314 ? 18.317 17.576 24.050 1.00 13.98 655 PRO A O 1
ATOM 2394 N N . THR A 1 315 ? 16.381 18.531 24.636 1.00 11.75 656 THR A N 1
ATOM 2395 C CA . THR A 1 315 ? 16.109 17.447 25.613 1.00 13.96 656 THR A CA 1
ATOM 2396 C C . THR A 1 315 ? 15.661 16.176 24.896 1.00 12.57 656 THR A C 1
ATOM 2397 O O . THR A 1 315 ? 15.347 16.231 23.662 1.00 12.03 656 THR A O 1
ATOM 2401 N N . TYR A 1 316 ? 15.536 15.059 25.635 1.00 11.52 657 TYR A N 1
ATOM 2402 C CA . TYR A 1 316 ? 15.101 13.869 24.931 1.00 12.00 657 TYR A CA 1
ATOM 2403 C C . TYR A 1 316 ? 13.725 14.024 24.390 1.00 12.97 657 TYR A C 1
ATOM 2404 O O . TYR A 1 316 ? 13.334 13.462 23.319 1.00 14.91 657 TYR A O 1
ATOM 2413 N N . GLU A 1 317 ? 12.847 14.722 25.093 1.00 12.15 658 GLU A N 1
ATOM 2414 C CA . GLU A 1 317 ? 11.488 14.879 24.587 1.00 13.09 658 GLU A CA 1
ATOM 2415 C C . GLU A 1 317 ? 11.439 15.796 23.382 1.00 13.95 658 GLU A C 1
ATOM 2416 O O . GLU A 1 317 ? 10.596 15.538 22.482 1.00 14.98 658 GLU A O 1
ATOM 2422 N N . GLU A 1 318 ? 12.311 16.796 23.319 1.00 12.22 659 GLU A N 1
ATOM 2423 C CA . GLU A 1 318 ? 12.384 17.673 22.156 1.00 13.56 659 GLU A CA 1
ATOM 2424 C C . GLU A 1 318 ? 12.912 16.919 20.936 1.00 12.90 659 GLU A C 1
ATOM 2425 O O . GLU A 1 318 ? 12.477 17.160 19.810 1.00 15.52 659 GLU A O 1
ATOM 2431 N N . TYR A 1 319 ? 13.850 16.006 21.170 1.00 13.93 660 TYR A N 1
ATOM 2432 C CA . TYR A 1 319 ? 14.459 15.178 20.063 1.00 11.81 660 TYR A CA 1
ATOM 2433 C C . TYR A 1 319 ? 13.363 14.225 19.596 1.0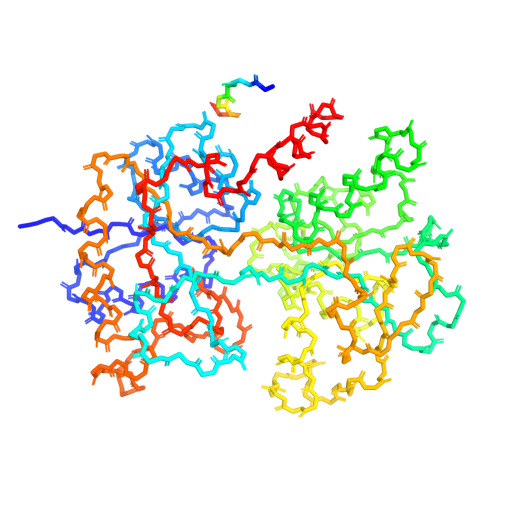0 12.95 660 TYR A C 1
ATOM 2434 O O . TYR A 1 319 ? 13.213 14.093 18.329 1.00 15.32 660 TYR A O 1
ATOM 2443 N N . LEU A 1 320 ? 12.671 13.496 20.497 1.00 11.29 661 LEU A N 1
ATOM 2444 C CA . LEU A 1 320 ? 11.701 12.511 20.042 1.00 13.82 661 LEU A CA 1
ATOM 2445 C C . LEU A 1 320 ? 10.477 13.160 19.389 1.00 16.33 661 LEU A C 1
ATOM 2446 O O . LEU A 1 320 ? 9.824 12.513 18.526 1.00 17.79 661 LEU A O 1
ATOM 2451 N N . GLY A 1 321 ? 10.086 14.347 19.932 1.00 16.13 662 GLY A N 1
ATOM 2452 C CA . GLY A 1 321 ? 8.919 15.007 19.479 1.00 19.86 662 GLY A CA 1
ATOM 2453 C C . GLY A 1 321 ? 7.776 14.768 20.381 1.00 20.79 662 GLY A C 1
ATOM 2454 O O . GLY A 1 321 ? 7.555 13.619 20.841 1.00 18.82 662 GLY A O 1
ATOM 2455 N N . THR A 1 322 ? 6.904 15.789 20.609 1.00 22.49 663 THR A N 1
ATOM 2456 C CA . THR A 1 322 ? 5.883 15.600 21.650 1.00 24.36 663 THR A CA 1
ATOM 2457 C C . THR A 1 322 ? 4.799 14.528 21.280 1.00 22.53 663 THR A C 1
ATOM 2458 O O . THR A 1 322 ? 4.368 13.779 22.165 1.00 24.27 663 THR A O 1
ATOM 2462 N N . GLU A 1 323 ? 4.461 14.440 20.015 1.00 23.91 664 GLU A N 1
ATOM 2463 C CA . GLU A 1 323 ? 3.532 13.440 19.476 1.00 25.70 664 GLU A CA 1
ATOM 2464 C C . GLU A 1 323 ? 4.028 12.028 19.777 1.00 22.51 664 GLU A C 1
ATOM 2465 O O . GLU A 1 323 ? 3.272 11.257 20.298 1.00 22.28 664 GLU A O 1
ATOM 2471 N N . TYR A 1 324 ? 5.295 11.769 19.484 1.00 20.61 665 TYR A N 1
ATOM 2472 C CA . TYR A 1 324 ? 5.845 10.435 19.719 1.00 15.67 665 TYR A CA 1
ATOM 2473 C C . TYR A 1 324 ? 5.900 10.132 21.194 1.00 18.70 665 TYR A C 1
ATOM 2474 O O . TYR A 1 324 ? 5.551 9.001 21.635 1.00 17.11 665 TYR A O 1
ATOM 2483 N N . VAL A 1 325 ? 6.387 11.091 22.006 1.00 17.12 666 VAL A N 1
ATOM 2484 C CA . VAL A 1 325 ? 6.421 10.840 23.431 1.00 19.35 666 VAL A CA 1
ATOM 2485 C C . VAL A 1 325 ? 5.062 10.490 24.008 1.00 19.72 666 VAL A C 1
ATOM 2486 O O . VAL A 1 325 ? 4.935 9.607 24.828 1.00 21.04 666 VAL A O 1
ATOM 2490 N N . THR A 1 326 ? 4.077 11.253 23.590 1.00 23.01 667 THR A N 1
ATOM 2491 C CA . THR A 1 326 ? 2.708 11.046 24.041 1.00 24.29 667 THR A CA 1
ATOM 2492 C C . THR A 1 326 ? 2.239 9.612 23.561 1.00 21.22 667 THR A C 1
ATOM 2493 O O . THR A 1 326 ? 1.619 8.895 24.374 1.00 24.38 667 THR A O 1
ATOM 2497 N N . ALA A 1 327 ? 2.559 9.224 22.329 1.00 21.23 668 ALA A N 1
ATOM 2498 C CA . ALA A 1 327 ? 2.168 7.859 21.857 1.00 18.74 668 ALA A CA 1
ATOM 2499 C C . ALA A 1 327 ? 2.826 6.784 22.764 1.00 19.16 668 ALA A C 1
ATOM 2500 O O . ALA A 1 327 ? 2.163 5.835 23.130 1.00 19.08 668 ALA A O 1
ATOM 2502 N N . ILE A 1 328 ? 4.141 6.914 23.085 1.00 16.05 669 ILE A N 1
ATOM 2503 C CA . ILE A 1 328 ? 4.793 5.932 23.856 1.00 16.02 669 ILE A CA 1
ATOM 2504 C C . ILE A 1 328 ? 4.115 5.871 25.253 1.00 16.46 669 ILE A C 1
ATOM 2505 O O . ILE A 1 328 ? 3.913 4.808 25.818 1.00 18.72 669 ILE A O 1
ATOM 2510 N N . ALA A 1 329 ? 3.937 7.064 25.831 1.00 20.84 670 ALA A N 1
ATOM 2511 C CA . ALA A 1 329 ? 3.391 7.072 27.185 1.00 22.45 670 ALA A CA 1
ATOM 2512 C C . ALA A 1 329 ? 2.013 6.387 27.261 1.00 22.46 670 ALA A C 1
ATOM 2513 O O . ALA A 1 329 ? 1.769 5.643 28.243 1.00 22.40 670 ALA A O 1
ATOM 2515 N N . ASN A 1 330 ? 1.168 6.635 26.243 1.00 22.16 671 ASN A N 1
ATOM 2516 C CA . ASN A 1 330 ? -0.151 6.000 26.111 1.00 22.42 671 ASN A CA 1
ATOM 2517 C C . ASN A 1 330 ? 0.019 4.503 26.043 1.00 22.57 671 ASN A C 1
ATOM 2518 O O . ASN A 1 330 ? -0.611 3.748 26.766 1.00 22.29 671 ASN A O 1
ATOM 2523 N N . LEU A 1 331 ? 0.925 4.002 25.194 1.00 20.29 672 LEU A N 1
ATOM 2524 C CA . LEU A 1 331 ? 1.107 2.573 25.109 1.00 19.23 672 LEU A CA 1
ATOM 2525 C C . LEU A 1 331 ? 1.629 1.924 26.402 1.00 18.26 672 LEU A C 1
ATOM 2526 O O . LEU A 1 331 ? 1.262 0.823 26.747 1.00 19.95 672 LEU A O 1
ATOM 2531 N N . LYS A 1 332 ? 2.516 2.621 27.090 1.00 21.37 673 LYS A N 1
ATOM 2532 C CA . LYS A 1 332 ? 3.177 2.033 28.303 1.00 23.83 673 LYS A CA 1
ATOM 2533 C C . LYS A 1 332 ? 2.178 1.944 29.457 1.00 26.57 673 LYS A C 1
ATOM 2534 O O . LYS A 1 332 ? 2.450 1.222 30.365 1.00 28.38 673 LYS A O 1
ATOM 2540 N N . LYS A 1 333 ? 1.059 2.613 29.354 1.00 25.91 674 LYS A N 1
ATOM 2541 C CA . LYS A 1 333 ? -0.075 2.383 30.330 1.00 27.44 674 LYS A CA 1
ATOM 2542 C C . LYS A 1 333 ? -0.603 0.970 30.283 1.00 28.77 674 LYS A C 1
ATOM 25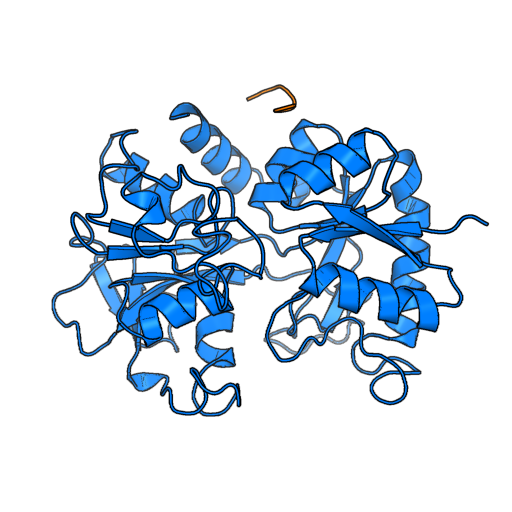43 O O . LYS A 1 333 ? -1.101 0.429 31.298 1.00 30.95 674 LYS A O 1
ATOM 2549 N N . CYS A 1 334 ? -0.465 0.293 29.151 1.00 27.87 675 CYS A N 1
ATOM 2550 C CA . CYS A 1 334 ? -0.798 -1.121 29.085 1.00 28.90 675 CYS A CA 1
ATOM 2551 C C . CYS A 1 334 ? 0.098 -2.095 29.868 1.00 33.13 675 CYS A C 1
ATOM 2552 O O . CYS A 1 334 ? -0.330 -3.231 30.138 1.00 35.53 675 CYS A O 1
ATOM 2555 N N . SER A 1 335 ? 1.318 -1.663 30.224 1.00 35.01 676 SER A N 1
ATOM 2556 C CA . SER A 1 335 ? 2.272 -2.512 30.953 1.00 37.89 676 SER A CA 1
ATOM 2557 C C . SER A 1 335 ? 3.025 -1.797 32.104 1.00 38.93 676 SER A C 1
ATOM 2558 O O . SER A 1 335 ? 2.553 -0.773 32.672 1.00 42.26 676 SER A O 1
ATOM 2561 N N . LEU B 2 1 ? 4.001 7.944 33.366 1.00 66.06 681 LEU B N 1
ATOM 2562 C CA . LEU B 2 1 ? 4.722 9.091 32.831 1.00 66.21 681 LEU B CA 1
ATOM 2563 C C . LEU B 2 1 ? 5.297 9.965 33.965 1.00 65.44 681 LEU B C 1
ATOM 2564 O O . LEU B 2 1 ? 4.686 10.973 34.364 1.00 65.81 681 LEU B O 1
ATOM 2569 N N . GLU B 2 2 ? 6.476 9.406 34.346 1.00 63.99 682 GLU B N 1
ATOM 2570 C CA . GLU B 2 2 ? 7.316 10.247 35.227 1.00 62.21 682 GLU B CA 1
ATOM 2571 C C . GLU B 2 2 ? 8.740 9.738 35.623 1.00 59.59 682 GLU B C 1
ATOM 2572 O O . GLU B 2 2 ? 9.690 10.549 35.663 1.00 60.72 682 GLU B O 1
ATOM 2578 N N . ALA B 2 3 ? 8.892 8.435 35.922 1.00 54.63 683 ALA B N 1
ATOM 2579 C CA . ALA B 2 3 ? 10.123 7.962 36.578 1.00 48.53 683 ALA B CA 1
ATOM 2580 C C . ALA B 2 3 ? 10.976 7.041 35.686 1.00 44.61 683 ALA B C 1
ATOM 2581 O O . ALA B 2 3 ? 10.492 6.469 34.733 1.00 41.17 683 ALA B O 1
ATOM 2583 N N . CYS B 2 4 ? 12.258 6.941 36.081 1.00 40.82 684 CYS B N 1
ATOM 2584 C CA . CYS B 2 4 ? 13.164 5.983 35.451 1.00 36.28 684 CYS B CA 1
ATOM 2585 C C . CYS B 2 4 ? 12.651 4.523 35.690 1.00 37.74 684 CYS B C 1
ATOM 2586 O O . CYS B 2 4 ? 12.191 4.194 36.786 1.00 38.17 684 CYS B O 1
ATOM 2589 N N . ALA B 2 5 ? 12.715 3.672 34.664 1.00 37.52 685 ALA B N 1
ATOM 2590 C CA . ALA B 2 5 ? 12.325 2.233 34.751 1.00 37.51 685 ALA B CA 1
ATOM 2591 C C . ALA B 2 5 ? 13.194 1.344 35.629 1.00 38.45 685 ALA B C 1
ATOM 2592 O O . ALA B 2 5 ? 12.807 0.179 35.903 1.00 39.26 685 ALA B O 1
ATOM 2594 N N . PHE B 2 6 ? 14.364 1.845 36.030 1.00 37.84 686 PHE B N 1
ATOM 2595 C CA . PHE B 2 6 ? 15.359 1.035 36.775 1.00 37.10 686 PHE B CA 1
ATOM 2596 C C . PHE B 2 6 ? 15.567 1.586 38.180 1.00 39.39 686 PHE B C 1
ATOM 2597 O O . PHE B 2 6 ? 16.211 0.899 38.971 1.00 40.82 686 PHE B O 1
#

Radius of gyration: 19.08 Å; Cα contacts (8 Å, |Δi|>4): 792; chains: 2; bounding box: 54×47×43 Å

Solvent-accessible surface area: 15064 Å² total; per-residue (Å²): 210,74,134,0,42,1,1,0,13,3,76,46,26,30,13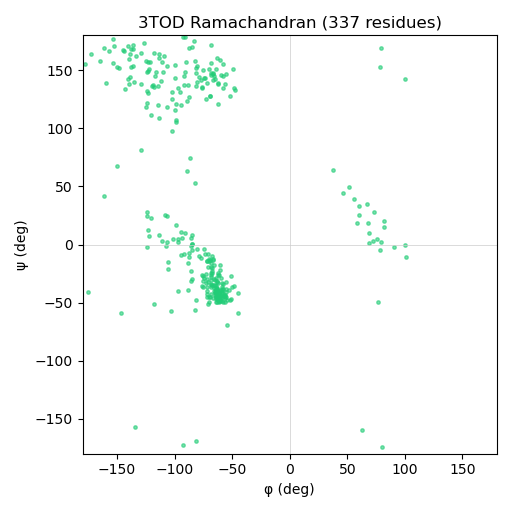8,11,0,98,85,0,12,132,63,9,56,72,41,0,30,31,18,63,17,70,32,8,44,69,0,0,42,31,0,46,116,48,94,4,15,0,5,20,3,5,0,0,16,1,11,12,0,8,44,20,48,6,42,11,11,0,0,10,3,47,159,22,115,135,176,41,111,91,87,12,28,104,26,98,53,71,12,5,36,0,0,0,0,0,35,71,90,51,141,67,3,31,12,112,41,1,96,87,72,66,0,0,0,0,0,36,33,20,0,2,0,10,4,19,0,0,11,44,6,18,110,108,69,70,45,66,43,30,62,97,24,4,40,69,1,0,0,0,45,18,64,72,186,36,104,15,0,52,21,9,38,1,27,164,138,48,104,68,74,3,38,23,8,22,62,2,88,10,36,6,7,24,4,0,0,59,0,0,12,71,83,40,4,28,0,0,0,0,10,32,25,3,0,80,61,3,0,64,47,119,2,122,30,116,42,0,120,141,33,93,38,68,69,1,35,1,0,5,67,110,18,64,61,56,55,6,90,67,5,155,71,3,54,14,22,89,2,19,6,14,0,0,1,0,100,72,142,61,18,82,34,0,53,110,11,0,44,96,1,16,55,28,4,2,114,129,11,154,24,20,124,127,125,18,24,0,7,125,16,165,48,79,38,15,10,2,9,14,37,5,47,10,0,0,98,39,69,72,233,20,76,30,82,118,32,8,26,111,159,18,18,67,42,0,14,69,10,64,150,30,122,169,156,74,47,84,120

InterPro domains:
  IPR001156 Transferrin-like domain [PF00405] (25-352)
  IPR001156 Transferrin-like domain [PF00405] (364-693)
  IPR001156 Transferrin-like domain [PR00422] (55-73)
  IPR001156 Transferrin-like domain [PR00422] (73-87)
  IPR001156 Transferrin-like domain [PR00422] (109-121)
  IPR001156 Transferrin-like domain [PR00422] (128-151)
  IPR001156 Transferrin-like domain [PR00422] (164-180)
  IPR001156 Transferrin-like domain [PR00422] (208-229)
  IPR001156 Transferrin-like domain [PR00422] (246-260)
  IPR001156 Transferrin-like domain [PR00422] (262-280)
  IPR001156 Transferrin-like domain [PR00422] (315-333)
  IPR001156 Transferrin-like domain [PR00422] (336-352)
  IPR001156 Transferrin-like domain [PS51408] (25-352)
  IPR001156 Transferrin-like domain [PS51408] (364-693)
  IPR001156 Transferrin-like domain [SM00094] (25-363)
  IPR001156 Transferrin-like domain [SM00094] (364-697)
  IPR016357 Transferrin [PIRSF002549] (1-706)
  IPR018195 Transferrin family, iron binding site [PS00205] (111-120)
  IPR018195 Transferrin family, iron binding site [PS00205] (452-461)
  IPR018195 Transferrin family, iron binding site [PS00206] (211-227)

B-factor: mean 23.13, std 12.83, range [7.48, 73.61]

Secondary structure (DSSP, 8-state):
---EEEEEEHHHHHHHHHHHHHHTTTSEEEEEESSHHHHHHHHHHTS--EEEE-HHHHHHHHHTT-EEEEEEEE--SS---S-GGGSPP--EEEEEEEETT-TT--GGG-TT-EEEES-TT-IIIIIHHHHHHHHHHT-S-GGGSSSEEE-TTS-TTSGGGTT---STTSTTTT-SSTTSTT-HHHHHHHHHHTTS-SEEEEEHHHHHHTSTTS--STTTTT--GGGEEEEPTTS-EEEGGGGGGS-SEEEPPPEEEE-HHHHHHHHHHHHHHHHHHSTT-TTTTTT--TT-STTS--SS-TTEEEEEPPTT---HHHHH-HHHHHHHHHHHTT-/--S---

Nearest PDB structures (foldseek):
  1blf-assembly1_A  TM=9.970E-01  e=1.226E-68  Bos taurus
  7evq-assembly1_A  TM=9.973E-01  e=1.473E-68  Bos taurus
  1ce2-assembly1_A  TM=9.969E-01  e=2.044E-67  Bubalus bubalis
  2dsf-assembly1_A  TM=9.969E-01  e=5.557E-66  Bos taurus
  1f9b-assembly1_A  TM=9.910E-01  e=3.446E-57  Equus caballus

CATH classification: 3.40.190.10 (+1 more: 3.40.190.10)

GO terms:
  GO:0005102 signaling receptor binding (F, IMP)
  GO:0005515 protein binding (F, IPI)
  GO:0004869 cysteine-type endopeptidase inhibitor activity (F, IDA)
  GO:0005576 extracellular region (C, IDA)
  GO:0043066 negative regulation of apoptotic process (P, IDA)
  GO:2000308 negative regulation of tumor necrosis factor (ligand) superfamily member 11 production (P, IDA)
  GO:2001205 negative regulation of osteoclast development (P, IDA)
  GO:0019731 antibacterial humoral response (P, IDA)
  GO:1900159 positive regulation of bone mineralization involved in bone maturation (P, IDA)
  GO:0033690 positive regulation of osteoblast proliferation (P, IDA)

Sequence (341 aa):
YTRVVWCAVGPEEQKKCQQWSQQSGQNVTCATASTTDDCIVLVLKGEADALNLDGGYIYTAGKCGLVPVLAENRKSSKHSSLDCVLRPTEGYLAVAVVKKANEGLTWNSLKDKKSCHTAVDRTAGWNIPMGLIVNQTGSCAFDEFFSQSCAPGADPKSRLCALCAGDDQGLDKCVPNSKEKYYGYTGAFRCLAEDVGDVAFVKNDTVWENTNGESTADWAKNLKREDFRLLCLDGTRKPVTEAQSCHLAVAPNHAVVSRSDRAAHVEQVLLHQQALFGKNGKNCPDKFCLFKSETKNLLFNDNTECLAKLGGRPTYEEYLGTEYVTAIANLKKCSLEACAF